Protein AF-A0A0F8ZVG8-F1 (afdb_monomer_lite)

Foldseek 3Di:
DDDDPPDPQLPADPDFPDKDKDKDKDKDDPDPFKIKIKMWMWMWGFHDDPRWGKIKIKIKIKIKIWGDPDPFKIKIKMKIKMKMKMWIWDWDFDPDPDVPDGQDTDTDIKIKIKIKIKIKIKMWGCPDPFKIKIKIKMKMWMWMWIADDGDPPDDCRCVRLVPIWTKIKIKIKMKMWGDPDVQKIKMKMWMKMWMDTPGDPDDTDIDIDIDIDMGGDD

Radius of gyration: 25.33 Å; chains: 1; bounding box: 45×43×74 Å

Sequence (218 aa):
DLQMPTDITALNTNQPRHEDVIQLGGTWTPSDNFLISAWVGIESASHSSSAADFDEEDYPIVFTVWYAPTRRWSLSGGLAFYSNWIDQDITFGNLHTSSRGDEPQDTQPVNYTGRAYVVNLGAAYACTDRLNLTGGFEFVRGENAWSTSSPEGADWSTLGSFSDVRTETTRFWLGTNYELREGISCYLYYNYYDWNDDAGNGESGTANMFLGGLAAVY

Secondary structure (DSSP, 8-state):
--PPP-----------SEEEEEEEEEEEEEETTEEEEEEEEEEEEEEESSS-EEEEEE--EEEEEEEEEETTEEEEEEEEEEEEEEEEEEEES-SS--SS--PPPEEEEEEEEEEEEEEEEEEEEEEETTEEEEEEEEEEEEEEEE-----TT---TTHHHHH-EEEEEEEEEEEEEEEEETTEEEEEEEEEEEEEE-STTPPPEEEEEEEEEEEE--

pLDDT: mean 87.22, std 15.59, range [29.97, 98.69]

Structure (mmCIF, N/CA/C/O backbone):
data_AF-A0A0F8ZVG8-F1
#
_entry.id   AF-A0A0F8ZVG8-F1
#
loop_
_atom_site.group_PDB
_atom_site.id
_atom_site.type_symbol
_atom_site.label_atom_id
_atom_site.label_alt_id
_atom_site.label_comp_id
_atom_site.label_asym_id
_atom_site.label_entity_id
_atom_site.label_seq_id
_atom_site.pdbx_PDB_ins_code
_atom_site.Cartn_x
_atom_site.Cartn_y
_atom_site.Cartn_z
_atom_site.occupancy
_atom_site.B_iso_or_equiv
_atom_site.auth_seq_id
_atom_site.auth_comp_id
_atom_site.auth_asym_id
_atom_site.auth_atom_id
_atom_site.pdbx_PDB_model_num
ATOM 1 N N . ASP A 1 1 ? 7.637 -33.735 -47.015 1.00 37.50 1 ASP A N 1
ATOM 2 C CA . ASP A 1 1 ? 8.588 -32.935 -46.226 1.00 37.50 1 ASP A CA 1
ATOM 3 C C . ASP A 1 1 ? 8.300 -31.456 -46.377 1.00 37.50 1 ASP A C 1
ATOM 5 O O . ASP A 1 1 ? 8.831 -30.795 -47.256 1.00 37.50 1 ASP A O 1
ATOM 9 N N . LEU A 1 2 ? 7.376 -30.965 -45.553 1.00 32.00 2 LEU A N 1
ATOM 10 C CA . LEU A 1 2 ? 7.142 -29.541 -45.334 1.00 32.00 2 LEU A CA 1
ATOM 11 C C . LEU A 1 2 ? 7.726 -29.255 -43.954 1.00 32.00 2 LEU A C 1
ATOM 13 O O . LEU A 1 2 ? 7.166 -29.685 -42.946 1.00 32.00 2 LEU A O 1
ATOM 17 N N . GLN A 1 3 ? 8.909 -28.642 -43.934 1.00 29.97 3 GLN A N 1
ATOM 18 C CA . GLN A 1 3 ? 9.525 -28.138 -42.713 1.00 29.97 3 GLN A CA 1
ATOM 19 C C . GLN A 1 3 ? 8.558 -27.145 -42.067 1.00 29.97 3 GLN A C 1
ATOM 21 O O . GLN A 1 3 ? 8.171 -26.156 -42.689 1.00 29.97 3 GLN A O 1
ATOM 26 N N . MET A 1 4 ? 8.151 -27.433 -40.831 1.00 31.61 4 MET A N 1
ATOM 27 C CA . MET A 1 4 ? 7.530 -26.423 -39.985 1.00 31.61 4 MET A CA 1
ATOM 28 C C . MET A 1 4 ? 8.591 -25.363 -39.650 1.00 31.61 4 MET A C 1
ATOM 30 O O . MET A 1 4 ? 9.726 -25.749 -39.359 1.00 31.61 4 MET A O 1
ATOM 34 N N . PRO A 1 5 ? 8.262 -24.060 -39.687 1.00 37.34 5 PRO A N 1
ATOM 35 C CA . PRO A 1 5 ? 9.153 -23.028 -39.175 1.00 37.34 5 PRO A CA 1
ATOM 36 C C . PRO A 1 5 ? 9.401 -23.302 -37.689 1.00 37.34 5 PRO A C 1
ATOM 38 O O . PRO A 1 5 ? 8.453 -23.412 -36.913 1.00 37.34 5 PRO A O 1
ATOM 41 N N . THR A 1 6 ? 10.663 -23.470 -37.307 1.00 40.94 6 THR A N 1
ATOM 42 C CA . THR A 1 6 ? 11.087 -23.778 -35.933 1.00 40.94 6 THR A CA 1
ATOM 43 C C . THR A 1 6 ? 11.264 -22.554 -35.043 1.00 40.94 6 THR A C 1
ATOM 45 O O . THR A 1 6 ? 11.680 -22.720 -33.906 1.00 40.94 6 THR A O 1
ATOM 48 N N . ASP A 1 7 ? 10.908 -21.354 -35.494 1.00 42.44 7 ASP A N 1
ATOM 49 C CA . ASP A 1 7 ? 11.082 -20.139 -34.696 1.00 42.44 7 ASP A CA 1
ATOM 50 C C . ASP A 1 7 ? 9.734 -19.600 -34.217 1.00 42.44 7 ASP A C 1
ATOM 52 O O . ASP A 1 7 ? 9.209 -18.605 -34.709 1.00 42.44 7 ASP A O 1
ATOM 56 N N . ILE A 1 8 ? 9.168 -20.281 -33.220 1.00 46.38 8 ILE A N 1
ATOM 57 C CA . ILE A 1 8 ? 8.278 -19.634 -32.254 1.00 46.38 8 ILE A CA 1
ATOM 58 C C . ILE A 1 8 ? 9.096 -19.470 -30.978 1.00 46.38 8 ILE A C 1
ATOM 60 O O . ILE A 1 8 ? 9.045 -20.309 -30.082 1.00 46.38 8 ILE A O 1
ATOM 64 N N . THR A 1 9 ? 9.855 -18.382 -30.900 1.00 43.72 9 THR A N 1
ATOM 65 C CA . THR A 1 9 ? 10.474 -17.956 -29.639 1.00 43.72 9 THR A CA 1
ATOM 66 C C . THR A 1 9 ? 10.269 -16.461 -29.433 1.00 43.72 9 THR A C 1
ATOM 68 O O . THR A 1 9 ? 11.204 -15.712 -29.215 1.00 43.72 9 THR A O 1
ATOM 71 N N . ALA A 1 10 ? 9.011 -16.022 -29.487 1.00 44.56 10 ALA A N 1
ATOM 72 C CA . ALA A 1 10 ? 8.579 -14.808 -28.797 1.00 44.56 10 ALA A CA 1
ATOM 73 C C . ALA A 1 10 ? 7.948 -15.225 -27.459 1.00 44.56 10 ALA A C 1
ATOM 75 O O . ALA A 1 10 ? 6.759 -15.035 -27.218 1.00 44.56 10 ALA A O 1
ATOM 76 N N . LEU A 1 11 ? 8.726 -15.910 -26.621 1.00 47.06 11 LEU A N 1
ATOM 77 C CA . LEU A 1 11 ? 8.382 -16.088 -25.216 1.00 47.06 11 LEU A CA 1
ATOM 78 C C . LEU A 1 11 ? 9.274 -15.124 -24.452 1.00 47.06 11 LEU A C 1
ATOM 80 O O . LEU A 1 11 ? 10.394 -15.473 -24.091 1.00 47.06 11 LEU A O 1
ATOM 84 N N . ASN A 1 12 ? 8.782 -13.901 -24.266 1.00 53.19 12 ASN A N 1
ATOM 85 C CA . ASN A 1 12 ? 9.414 -12.976 -23.343 1.00 53.19 12 ASN A CA 1
ATOM 86 C C . ASN A 1 12 ? 9.277 -13.596 -21.941 1.00 53.19 12 ASN A C 1
ATOM 88 O O . ASN A 1 12 ? 8.166 -13.933 -21.519 1.00 53.19 12 ASN A O 1
ATOM 92 N N . THR A 1 13 ? 10.396 -13.864 -21.271 1.00 60.41 13 THR A N 1
ATOM 93 C CA . THR A 1 13 ? 10.395 -14.394 -19.903 1.00 60.41 13 THR A CA 1
ATOM 94 C C . THR A 1 13 ? 10.601 -13.239 -18.945 1.00 60.41 13 THR A C 1
ATOM 96 O O . THR A 1 13 ? 11.560 -12.493 -19.079 1.00 60.41 13 THR A O 1
ATOM 99 N N . ASN A 1 14 ? 9.730 -13.121 -17.947 1.00 64.06 14 ASN A N 1
ATOM 100 C CA . ASN A 1 14 ? 9.899 -12.172 -16.847 1.00 64.06 14 ASN A CA 1
ATOM 101 C C . ASN A 1 14 ? 10.719 -12.758 -15.685 1.00 64.06 14 ASN A C 1
ATOM 103 O O . ASN A 1 14 ? 10.898 -12.103 -14.667 1.00 64.06 14 ASN A O 1
ATOM 107 N N . GLN A 1 15 ? 11.166 -14.014 -15.790 1.00 79.06 15 GLN A N 1
ATOM 108 C CA . GLN A 1 15 ? 11.939 -14.647 -14.731 1.00 79.06 15 GLN A CA 1
ATOM 109 C C . GLN A 1 15 ? 13.423 -14.258 -14.843 1.00 79.06 15 GLN A C 1
ATOM 111 O O . GLN A 1 15 ? 14.040 -14.578 -15.869 1.00 79.06 15 GLN A O 1
ATOM 116 N N . PRO A 1 16 ? 14.026 -13.643 -13.811 1.00 83.25 16 PRO A N 1
ATOM 117 C CA . PRO A 1 16 ? 15.446 -13.310 -13.820 1.00 83.25 16 PRO A CA 1
ATOM 118 C C . PRO A 1 16 ? 16.328 -14.563 -13.754 1.00 83.25 16 PRO A C 1
ATOM 120 O O . PRO A 1 16 ? 15.939 -15.607 -13.222 1.00 83.25 16 PRO A O 1
ATOM 123 N N . ARG A 1 17 ? 17.542 -14.469 -14.309 1.00 87.19 17 ARG A N 1
ATOM 124 C CA . ARG A 1 17 ? 18.602 -15.481 -14.124 1.00 87.19 17 ARG A CA 1
ATOM 125 C C . ARG A 1 17 ? 19.395 -15.242 -12.849 1.00 87.19 17 ARG A C 1
ATOM 127 O O . ARG A 1 17 ? 19.913 -16.199 -12.275 1.00 87.19 17 ARG A O 1
ATOM 134 N N . HIS A 1 18 ? 19.517 -13.984 -12.449 1.00 90.19 18 HIS A N 1
ATOM 135 C CA . HIS A 1 18 ? 20.206 -13.567 -11.245 1.00 90.19 18 HIS A CA 1
ATOM 136 C C . HIS A 1 18 ? 19.384 -12.501 -10.531 1.00 90.19 18 HIS A C 1
ATOM 138 O O . HIS A 1 18 ? 18.780 -11.655 -11.184 1.00 90.19 18 HIS A O 1
ATOM 144 N N . GLU A 1 19 ? 19.355 -12.578 -9.207 1.00 93.00 19 GLU A N 1
ATOM 145 C CA . GLU A 1 19 ? 18.611 -11.677 -8.339 1.00 93.00 19 GLU A CA 1
ATOM 146 C C . GLU A 1 19 ? 19.435 -11.474 -7.066 1.00 93.00 19 GLU A C 1
ATOM 148 O O . GLU A 1 19 ? 19.807 -12.450 -6.404 1.00 93.00 19 GLU A O 1
ATOM 153 N N . ASP A 1 20 ? 19.726 -10.218 -6.748 1.00 94.31 20 ASP A N 1
ATOM 154 C CA . ASP A 1 20 ? 20.410 -9.793 -5.534 1.00 94.31 20 ASP A CA 1
ATOM 155 C C . ASP A 1 20 ? 19.504 -8.837 -4.758 1.00 94.31 20 ASP A C 1
ATOM 157 O O . ASP A 1 20 ? 19.030 -7.836 -5.290 1.00 94.31 20 ASP A O 1
ATOM 161 N N . VAL A 1 21 ? 19.298 -9.119 -3.470 1.00 93.62 21 VAL A N 1
ATOM 162 C CA . VAL A 1 21 ? 18.438 -8.315 -2.593 1.00 93.62 21 VAL A CA 1
ATOM 163 C C . VAL A 1 21 ? 19.218 -7.889 -1.357 1.00 93.62 21 VAL A C 1
ATOM 165 O O . VAL A 1 21 ? 19.720 -8.718 -0.592 1.00 93.62 21 VAL A O 1
ATOM 168 N N . ILE A 1 22 ? 19.282 -6.581 -1.123 1.00 94.69 22 ILE A N 1
ATOM 169 C CA . ILE A 1 22 ? 19.816 -5.985 0.100 1.00 94.69 22 ILE A CA 1
ATOM 170 C C . ILE A 1 22 ? 18.682 -5.238 0.785 1.00 94.69 22 ILE A C 1
ATOM 172 O O . ILE A 1 22 ? 18.162 -4.267 0.250 1.00 94.69 22 ILE A O 1
ATOM 176 N N . GLN A 1 23 ? 18.344 -5.640 2.008 1.00 95.12 23 GLN A N 1
ATOM 177 C CA . GLN A 1 23 ? 17.342 -4.959 2.824 1.00 95.12 23 GLN A CA 1
ATOM 178 C C . GLN A 1 23 ? 17.946 -4.545 4.164 1.00 95.12 23 GLN A C 1
ATOM 180 O O . GLN A 1 23 ? 18.569 -5.342 4.869 1.00 95.12 23 GLN A O 1
ATOM 185 N N . LEU A 1 24 ? 17.753 -3.279 4.523 1.00 96.25 24 LEU A N 1
ATOM 186 C CA . LEU A 1 24 ? 18.188 -2.701 5.787 1.00 96.25 24 LEU A CA 1
ATOM 187 C C . LEU A 1 24 ? 16.977 -2.132 6.507 1.00 96.25 24 LEU A C 1
ATOM 189 O O . LEU A 1 24 ? 16.277 -1.270 5.985 1.00 96.25 24 LEU A O 1
ATOM 193 N N . GLY A 1 25 ? 16.745 -2.579 7.734 1.00 96.88 25 GLY A N 1
ATOM 194 C CA . GLY A 1 25 ? 15.603 -2.118 8.501 1.00 96.88 25 GLY A CA 1
ATOM 195 C C . GLY A 1 25 ? 15.723 -2.405 9.981 1.00 96.88 25 GLY A C 1
ATOM 196 O O . GLY A 1 25 ? 16.618 -3.113 10.445 1.00 96.88 25 GLY A O 1
ATOM 197 N N . GLY A 1 26 ? 14.799 -1.826 10.733 1.00 97.62 26 GLY A N 1
ATOM 198 C CA . GLY A 1 26 ? 14.756 -1.966 12.174 1.00 97.62 26 GLY A CA 1
ATOM 199 C C . GLY A 1 26 ? 13.394 -1.616 12.740 1.00 97.62 26 GLY A C 1
ATOM 200 O O . GLY A 1 26 ? 12.579 -0.939 12.115 1.00 97.62 26 GLY A O 1
ATOM 201 N N . THR A 1 27 ? 13.166 -2.092 13.958 1.00 98.19 27 THR A N 1
ATOM 202 C CA . THR A 1 27 ? 12.006 -1.734 14.771 1.00 98.19 27 THR A CA 1
ATOM 203 C C . THR A 1 27 ? 12.496 -1.107 16.065 1.00 98.19 27 THR A C 1
ATOM 205 O O . THR A 1 27 ? 13.429 -1.609 16.692 1.00 98.19 27 THR A O 1
ATOM 208 N N . TRP A 1 28 ? 11.867 -0.007 16.459 1.00 98.06 28 TRP A N 1
ATOM 209 C CA . TRP A 1 28 ? 12.138 0.698 17.698 1.00 98.06 28 TRP A CA 1
ATOM 210 C C . TRP A 1 28 ? 10.866 0.792 18.535 1.00 98.06 28 TRP A C 1
ATOM 212 O O . TRP A 1 28 ? 9.856 1.353 18.109 1.00 98.06 28 TRP A O 1
ATOM 222 N N . THR A 1 29 ? 10.952 0.261 19.752 1.00 98.12 29 THR A N 1
ATOM 223 C CA . THR A 1 29 ? 9.853 0.204 20.718 1.00 98.12 29 THR A CA 1
ATOM 224 C C . THR A 1 29 ? 10.331 0.839 22.026 1.00 98.12 29 THR A C 1
ATOM 226 O O . THR A 1 29 ? 10.817 0.136 22.912 1.00 98.12 29 THR A O 1
ATOM 229 N N . PRO A 1 30 ? 10.299 2.176 22.149 1.00 96.69 30 PRO A N 1
ATOM 230 C CA . PRO A 1 30 ? 10.762 2.869 23.352 1.00 96.69 30 PRO A CA 1
ATOM 231 C C . PRO A 1 30 ? 9.815 2.710 24.549 1.00 96.69 30 PRO A C 1
ATOM 233 O O . PRO A 1 30 ? 10.223 2.978 25.678 1.00 96.69 30 PRO A O 1
ATOM 236 N N . SER A 1 31 ? 8.563 2.307 24.317 1.00 97.25 31 SER A N 1
ATOM 237 C CA . SER A 1 31 ? 7.563 2.057 25.355 1.00 97.25 31 SER A CA 1
ATOM 238 C C . SER A 1 31 ? 6.567 0.985 24.918 1.00 97.25 31 SER A C 1
ATOM 240 O O . SER A 1 31 ? 6.413 0.703 23.732 1.00 97.25 31 SER A O 1
ATOM 242 N N . ASP A 1 32 ? 5.820 0.440 25.877 1.00 97.38 32 ASP A N 1
ATOM 243 C CA . ASP A 1 32 ? 4.827 -0.619 25.639 1.00 97.38 32 ASP A CA 1
ATOM 244 C C . ASP A 1 32 ? 3.646 -0.181 24.753 1.00 97.38 32 ASP A C 1
ATOM 246 O O . ASP A 1 32 ? 2.840 -1.003 24.321 1.00 97.38 32 ASP A O 1
ATOM 250 N N . ASN A 1 33 ? 3.506 1.123 24.506 1.00 97.88 33 ASN A N 1
ATOM 251 C CA . ASN A 1 33 ? 2.397 1.710 23.766 1.00 97.88 33 ASN A CA 1
ATOM 252 C C . ASN A 1 33 ? 2.826 2.460 22.499 1.00 97.88 33 ASN A C 1
ATOM 254 O O . ASN A 1 33 ? 2.015 3.203 21.947 1.00 97.88 33 ASN A O 1
ATOM 258 N N . PHE A 1 34 ? 4.075 2.299 22.057 1.00 98.44 34 PHE A N 1
ATOM 259 C CA . PHE A 1 34 ? 4.597 2.953 20.863 1.00 98.44 34 PHE A CA 1
ATOM 260 C C . PHE A 1 34 ? 5.595 2.064 20.125 1.00 98.44 34 PHE A C 1
ATOM 262 O O . PHE A 1 34 ? 6.538 1.549 20.722 1.00 98.44 34 PHE A O 1
ATOM 269 N N . LEU A 1 35 ? 5.408 1.930 18.814 1.00 98.44 35 LEU A N 1
ATOM 270 C CA . LEU A 1 35 ? 6.270 1.148 17.936 1.00 98.44 35 LEU A CA 1
ATOM 271 C C . LEU A 1 35 ? 6.481 1.905 16.627 1.00 98.44 35 LEU A C 1
ATOM 273 O O . LEU A 1 35 ? 5.527 2.401 16.032 1.00 98.44 35 LEU A O 1
ATOM 277 N N . ILE A 1 36 ? 7.725 1.965 16.163 1.00 98.31 36 ILE A N 1
ATOM 278 C CA . ILE A 1 36 ? 8.072 2.406 14.810 1.00 98.31 36 ILE A CA 1
ATOM 279 C C . ILE A 1 36 ? 8.872 1.298 14.139 1.00 98.31 36 ILE A C 1
ATOM 281 O O . ILE A 1 36 ? 9.776 0.738 14.756 1.00 98.31 36 ILE A O 1
ATOM 285 N N . SER A 1 37 ? 8.606 1.049 12.863 1.00 98.31 37 SER A N 1
ATOM 286 C CA . SER A 1 37 ? 9.449 0.217 12.007 1.00 98.31 37 SER A CA 1
ATOM 287 C C . SER A 1 37 ? 9.760 0.954 10.714 1.00 98.31 37 SER A C 1
ATOM 289 O O . SER A 1 37 ? 8.916 1.675 10.185 1.00 98.31 37 SER A O 1
ATOM 291 N N . ALA A 1 38 ? 10.973 0.780 10.209 1.00 97.81 38 ALA A N 1
ATOM 292 C CA . ALA A 1 38 ? 11.376 1.308 8.916 1.00 97.81 38 ALA A CA 1
ATOM 293 C C . ALA A 1 38 ? 12.304 0.318 8.223 1.00 97.81 38 ALA A C 1
ATOM 295 O O . ALA A 1 38 ? 13.121 -0.327 8.887 1.00 97.81 38 ALA A O 1
ATOM 296 N N . TRP A 1 39 ? 12.194 0.218 6.906 1.00 96.50 39 TRP A N 1
ATOM 297 C CA . TRP A 1 39 ? 13.131 -0.531 6.087 1.00 96.50 39 TRP A CA 1
ATOM 298 C C . TRP A 1 39 ? 13.300 0.111 4.713 1.00 96.50 39 TRP A C 1
ATOM 300 O O . TRP A 1 39 ? 12.414 0.804 4.215 1.00 96.50 39 TRP A O 1
ATOM 310 N N . VAL A 1 40 ? 14.474 -0.104 4.138 1.00 96.69 40 VAL A N 1
ATOM 311 C CA . VAL A 1 40 ? 14.846 0.285 2.781 1.00 96.69 40 VAL A CA 1
ATOM 312 C C . VAL A 1 40 ? 15.452 -0.930 2.093 1.00 96.69 40 VAL A C 1
ATOM 314 O O . VAL A 1 40 ? 16.146 -1.718 2.743 1.00 96.69 40 VAL A O 1
ATOM 317 N N . GLY A 1 41 ? 15.177 -1.091 0.808 1.00 94.81 41 GLY A N 1
ATOM 318 C CA . GLY A 1 41 ? 15.710 -2.166 -0.012 1.00 94.81 41 GLY A CA 1
ATOM 319 C C . GLY A 1 41 ? 16.397 -1.639 -1.262 1.00 94.81 41 GLY A C 1
ATOM 320 O O . GLY A 1 41 ? 16.115 -0.532 -1.721 1.00 94.81 41 GLY A O 1
ATOM 321 N N . ILE A 1 42 ? 17.315 -2.449 -1.769 1.00 94.88 42 ILE A N 1
ATOM 322 C CA . ILE A 1 42 ? 17.836 -2.387 -3.128 1.00 94.88 42 ILE A CA 1
ATOM 323 C C . ILE A 1 42 ? 17.712 -3.809 -3.658 1.00 94.88 42 ILE A C 1
ATOM 325 O O . ILE A 1 42 ? 18.267 -4.731 -3.051 1.00 94.88 42 ILE A O 1
ATOM 329 N N . GLU A 1 43 ? 16.974 -3.981 -4.741 1.00 93.44 43 GLU A N 1
ATOM 330 C CA . GLU A 1 43 ? 16.814 -5.267 -5.415 1.00 93.44 43 GLU A CA 1
ATOM 331 C C . GLU A 1 43 ? 17.316 -5.087 -6.844 1.00 93.44 43 GLU A C 1
ATOM 333 O O . GLU A 1 43 ? 17.041 -4.072 -7.477 1.00 93.44 43 GLU A O 1
ATOM 338 N N . SER A 1 44 ? 18.145 -6.012 -7.313 1.00 93.44 44 SER A N 1
ATOM 339 C CA . SER A 1 44 ? 18.654 -6.010 -8.678 1.00 93.44 44 SER A CA 1
ATOM 340 C C . SER A 1 44 ? 18.385 -7.368 -9.289 1.00 93.44 44 SER A C 1
ATOM 342 O O . SER A 1 44 ? 18.763 -8.395 -8.722 1.00 93.44 44 SER A O 1
ATOM 344 N N . ALA A 1 45 ? 17.727 -7.372 -10.438 1.00 92.06 45 ALA A N 1
ATOM 345 C CA . ALA A 1 45 ? 17.376 -8.572 -11.168 1.00 92.06 45 ALA A CA 1
ATOM 346 C C . ALA A 1 45 ? 17.877 -8.446 -12.606 1.00 92.06 45 ALA A C 1
ATOM 348 O O . ALA A 1 45 ? 17.746 -7.401 -13.227 1.00 92.06 45 ALA A O 1
ATOM 349 N N . SER A 1 46 ? 18.465 -9.510 -13.147 1.00 91.94 46 SER A N 1
ATOM 350 C CA . SER A 1 46 ? 18.959 -9.505 -14.526 1.00 91.94 46 SER A CA 1
ATOM 351 C C . SER A 1 46 ? 18.700 -10.824 -15.231 1.00 91.94 46 SER A C 1
ATOM 353 O O . SER A 1 46 ? 18.696 -11.917 -14.642 1.00 91.94 46 SER A O 1
ATOM 355 N N . HIS A 1 47 ? 18.506 -10.737 -16.538 1.00 89.56 47 HIS A N 1
ATOM 356 C CA . HIS A 1 47 ? 18.434 -11.873 -17.433 1.00 89.56 47 HIS A CA 1
ATOM 357 C C . HIS A 1 47 ? 19.184 -11.534 -18.707 1.00 89.56 47 HIS A C 1
ATOM 359 O O . HIS A 1 47 ? 18.881 -10.538 -19.335 1.00 89.56 47 HIS A O 1
ATOM 365 N N . SER A 1 48 ? 20.077 -12.421 -19.145 1.00 87.88 48 SER A N 1
ATOM 366 C CA . SER A 1 48 ? 20.669 -12.317 -20.478 1.00 87.88 48 SER A CA 1
ATOM 367 C C . SER A 1 48 ? 20.569 -13.637 -21.231 1.00 87.88 48 SER A C 1
ATOM 369 O O . SER A 1 48 ? 21.079 -14.676 -20.785 1.00 87.88 48 SER A O 1
ATOM 371 N N . SER A 1 49 ? 19.840 -13.632 -22.347 1.00 82.25 49 SER A N 1
ATOM 372 C CA . SER A 1 49 ? 19.618 -14.780 -23.226 1.00 82.25 49 SER A CA 1
ATOM 373 C C . SER A 1 49 ? 19.209 -14.345 -24.634 1.00 82.25 49 SER A C 1
ATOM 375 O O . SER A 1 49 ? 18.868 -13.198 -24.871 1.00 82.25 49 SER A O 1
ATOM 377 N N . SER A 1 50 ? 19.152 -15.292 -25.574 1.00 76.31 50 SER A N 1
ATOM 378 C CA . SER A 1 50 ? 18.635 -15.029 -26.923 1.00 76.31 50 SER A CA 1
ATOM 379 C C . SER A 1 50 ? 17.124 -14.766 -26.987 1.00 76.31 50 SER A C 1
ATOM 381 O O . SER A 1 50 ? 16.626 -14.474 -28.067 1.00 76.31 50 SER A O 1
ATOM 383 N N . ALA A 1 51 ? 16.386 -14.964 -25.889 1.00 71.75 51 ALA A N 1
ATOM 384 C CA . ALA A 1 51 ? 14.928 -14.813 -25.834 1.00 71.75 51 ALA A CA 1
ATOM 385 C C . ALA A 1 51 ? 14.469 -13.609 -24.991 1.00 71.75 51 ALA A C 1
ATOM 387 O O . ALA A 1 51 ? 13.341 -13.160 -25.157 1.00 71.75 51 ALA A O 1
ATOM 388 N N . ALA A 1 52 ? 15.321 -13.126 -24.085 1.00 76.62 52 ALA A N 1
ATOM 389 C CA . ALA A 1 52 ? 15.087 -11.973 -23.222 1.00 76.62 52 ALA A CA 1
ATOM 390 C C . ALA A 1 52 ? 16.437 -11.444 -22.723 1.00 76.62 52 ALA A C 1
ATOM 392 O O . ALA A 1 52 ? 17.282 -12.249 -22.304 1.00 76.62 52 ALA A O 1
ATOM 393 N N . ASP A 1 53 ? 16.599 -10.125 -22.758 1.00 85.00 53 ASP A N 1
ATOM 394 C CA . ASP A 1 53 ? 17.734 -9.393 -22.200 1.00 85.00 53 ASP A CA 1
ATOM 395 C C . ASP A 1 53 ? 17.168 -8.206 -21.415 1.00 85.00 53 ASP A C 1
ATOM 397 O O . ASP A 1 53 ? 16.497 -7.349 -22.000 1.00 85.00 53 ASP A O 1
ATOM 401 N N . PHE A 1 54 ? 17.332 -8.226 -20.092 1.00 88.50 54 PHE A N 1
ATOM 402 C CA . PHE A 1 54 ? 16.867 -7.156 -19.217 1.00 88.50 54 PHE A CA 1
ATOM 403 C C . PHE A 1 54 ? 17.706 -7.027 -17.948 1.00 88.50 54 PHE A C 1
ATOM 405 O O . PHE A 1 54 ? 18.188 -8.027 -17.409 1.00 88.50 54 PHE A O 1
ATOM 412 N N . ASP A 1 55 ? 17.757 -5.801 -17.441 1.00 91.50 55 ASP A N 1
ATOM 413 C CA . ASP A 1 55 ? 18.246 -5.437 -16.118 1.00 91.50 55 ASP A CA 1
ATOM 414 C C . ASP A 1 55 ? 17.166 -4.607 -15.404 1.00 91.50 55 ASP A C 1
ATOM 416 O O . ASP A 1 55 ? 16.594 -3.685 -15.985 1.00 91.50 55 ASP A O 1
ATOM 420 N N . GLU A 1 56 ? 16.866 -4.942 -14.151 1.00 91.25 56 GLU A N 1
ATOM 421 C CA . GLU A 1 56 ? 15.890 -4.265 -13.296 1.00 91.25 56 GLU A CA 1
ATOM 422 C C . GLU A 1 56 ? 16.530 -3.881 -11.958 1.00 91.25 56 GLU A C 1
ATOM 424 O O . GLU A 1 56 ? 17.248 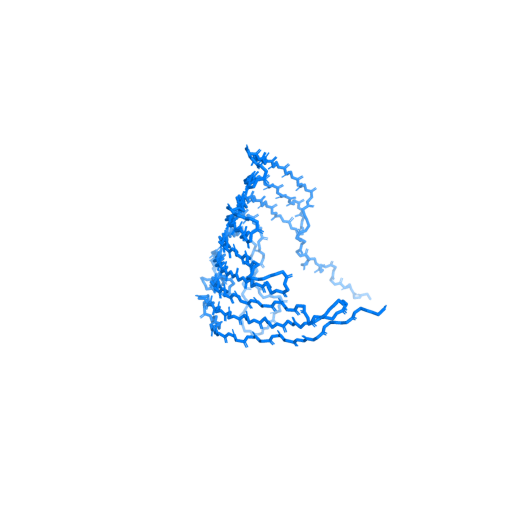-4.674 -11.343 1.00 91.25 56 GLU A O 1
ATOM 429 N N . GLU A 1 57 ? 16.261 -2.658 -11.508 1.00 93.06 57 GLU A N 1
ATOM 430 C CA . GLU A 1 57 ? 16.649 -2.152 -10.193 1.00 93.06 57 GLU A CA 1
ATOM 431 C C . GLU A 1 57 ? 15.433 -1.599 -9.445 1.00 93.06 57 GLU A C 1
ATOM 433 O O . GLU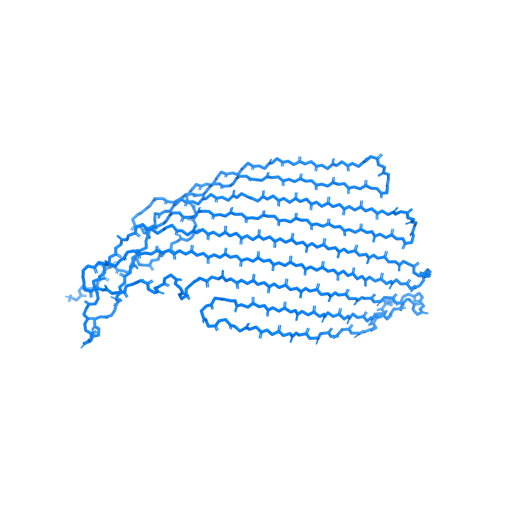 A 1 57 ? 14.775 -0.674 -9.926 1.00 93.06 57 GLU A O 1
ATOM 438 N N . ASP A 1 58 ? 15.190 -2.101 -8.234 1.00 93.12 58 ASP A N 1
ATOM 439 C CA . ASP A 1 58 ? 14.094 -1.707 -7.353 1.00 93.12 58 ASP A CA 1
ATOM 440 C C . ASP A 1 58 ? 14.593 -1.044 -6.067 1.00 93.12 58 ASP A C 1
ATOM 442 O O . ASP A 1 58 ? 15.526 -1.509 -5.407 1.00 93.12 58 ASP A O 1
ATOM 446 N N . TYR A 1 59 ? 13.896 0.013 -5.646 1.00 95.25 59 TYR A N 1
ATOM 447 C CA . TYR A 1 59 ? 14.242 0.814 -4.469 1.00 95.25 59 TYR A CA 1
ATOM 448 C C . TYR A 1 59 ? 13.045 1.004 -3.519 1.00 95.25 59 TYR A C 1
ATOM 450 O O . TYR A 1 59 ? 12.504 2.114 -3.405 1.00 95.25 59 TYR A O 1
ATOM 458 N N . PRO A 1 60 ? 12.583 -0.054 -2.829 1.00 95.12 60 PRO A N 1
ATOM 459 C CA . PRO A 1 60 ? 11.494 0.053 -1.867 1.00 95.12 60 PRO A CA 1
ATOM 460 C C . PRO A 1 60 ? 11.927 0.745 -0.564 1.00 95.12 60 PRO A C 1
ATOM 462 O O . PRO A 1 60 ? 12.978 0.466 0.012 1.00 95.12 60 PRO A O 1
ATOM 465 N N . ILE A 1 61 ? 11.074 1.622 -0.046 1.00 96.44 61 ILE A N 1
ATOM 466 C CA . ILE A 1 61 ? 11.202 2.266 1.264 1.00 96.44 61 ILE A CA 1
ATOM 467 C C . ILE A 1 61 ? 9.862 2.144 1.970 1.00 96.44 61 ILE A C 1
ATOM 469 O O . ILE A 1 61 ? 8.841 2.559 1.430 1.00 96.44 61 ILE A O 1
ATOM 473 N N . VAL A 1 62 ? 9.852 1.645 3.202 1.00 97.38 62 VAL A N 1
ATOM 474 C CA . VAL A 1 62 ? 8.631 1.546 4.004 1.00 97.38 62 VAL A CA 1
ATOM 475 C C . VAL A 1 62 ? 8.882 2.036 5.417 1.00 97.38 62 VAL A C 1
ATOM 477 O O . VAL A 1 62 ? 9.882 1.715 6.055 1.00 97.38 62 VAL A O 1
ATOM 480 N N . PHE A 1 63 ? 7.925 2.796 5.925 1.00 98.31 63 PHE A N 1
ATOM 481 C CA . PHE A 1 63 ? 7.882 3.308 7.280 1.00 98.31 63 PHE A CA 1
ATOM 482 C C . PHE A 1 63 ? 6.507 3.024 7.871 1.00 98.31 63 PHE A C 1
ATOM 484 O O . PHE A 1 63 ? 5.491 3.322 7.252 1.00 98.31 63 PHE A O 1
ATOM 491 N N . THR A 1 64 ? 6.458 2.493 9.086 1.00 98.44 64 THR A N 1
ATOM 492 C CA . THR A 1 64 ? 5.212 2.258 9.819 1.00 98.44 64 THR A CA 1
ATOM 493 C C . THR A 1 64 ? 5.338 2.730 11.255 1.00 98.44 64 THR A C 1
ATOM 495 O O . THR A 1 64 ? 6.379 2.555 11.887 1.00 98.44 64 THR A O 1
ATOM 498 N N . VAL A 1 65 ? 4.255 3.270 11.799 1.00 98.56 65 VAL A N 1
ATOM 499 C CA . VAL A 1 65 ? 4.147 3.695 13.192 1.00 98.56 65 VAL A CA 1
ATOM 500 C C . VAL A 1 65 ? 2.859 3.159 13.800 1.00 98.56 65 VAL A C 1
ATOM 502 O O . VAL A 1 65 ? 1.808 3.146 13.160 1.00 98.56 65 VAL A O 1
ATOM 505 N N . TRP A 1 66 ? 2.934 2.749 15.058 1.00 98.62 66 TRP A N 1
ATOM 506 C CA . TRP A 1 66 ? 1.797 2.402 15.893 1.00 98.62 66 TRP A CA 1
ATOM 507 C C . TRP A 1 66 ? 1.893 3.128 17.233 1.00 98.62 66 TRP A C 1
ATOM 509 O O . TRP A 1 66 ? 2.967 3.232 17.830 1.00 98.62 66 TRP A O 1
ATOM 519 N N . TYR A 1 67 ? 0.758 3.628 17.715 1.00 98.50 67 TYR A N 1
ATOM 520 C CA . TYR A 1 67 ? 0.676 4.338 18.983 1.00 98.50 67 TYR A CA 1
ATOM 521 C C . TYR A 1 67 ? -0.667 4.106 19.675 1.00 98.50 67 TYR A C 1
ATOM 523 O O . TYR A 1 67 ? -1.728 4.355 19.102 1.00 98.50 67 TYR A O 1
ATOM 531 N N . ALA A 1 68 ? -0.628 3.699 20.941 1.00 98.50 68 ALA A N 1
ATOM 532 C CA . ALA A 1 68 ? -1.800 3.559 21.796 1.00 98.50 68 ALA A CA 1
ATOM 533 C C . ALA A 1 68 ? -1.743 4.564 22.964 1.00 98.50 68 ALA A C 1
ATOM 535 O O . ALA A 1 68 ? -1.245 4.244 24.047 1.00 98.50 68 ALA A O 1
ATOM 536 N N . PRO A 1 69 ? -2.254 5.800 22.799 1.00 97.31 69 PRO A N 1
ATOM 537 C CA . PRO A 1 69 ? -2.175 6.819 23.851 1.00 97.31 69 PRO A CA 1
ATOM 538 C C . PRO A 1 69 ? -2.948 6.432 25.118 1.00 97.31 69 PRO A C 1
ATOM 540 O O . PRO A 1 69 ? -2.619 6.868 26.218 1.00 97.31 69 PRO A O 1
ATOM 543 N N . THR A 1 70 ? -3.997 5.620 24.973 1.00 97.31 70 THR A N 1
ATOM 544 C CA . THR A 1 70 ? -4.793 5.084 26.082 1.00 97.31 70 THR A CA 1
ATOM 545 C C . THR A 1 70 ? -5.186 3.645 25.771 1.00 97.31 70 THR A C 1
ATOM 547 O O . THR A 1 70 ? -5.116 3.221 24.624 1.00 97.31 70 THR A O 1
ATOM 550 N N . ARG A 1 71 ? -5.731 2.919 26.753 1.00 96.50 71 ARG A N 1
ATOM 551 C CA . ARG A 1 71 ? -6.261 1.558 26.536 1.00 96.50 71 ARG A CA 1
ATOM 552 C C . ARG A 1 71 ? -7.422 1.480 25.539 1.00 96.50 71 ARG A C 1
ATOM 554 O O . ARG A 1 71 ? -7.764 0.388 25.107 1.00 96.50 71 ARG A O 1
ATOM 561 N N . ARG A 1 72 ? -8.061 2.611 25.221 1.00 97.81 72 ARG A N 1
ATOM 562 C CA . ARG A 1 72 ? -9.199 2.665 24.296 1.00 97.81 72 ARG A CA 1
ATOM 563 C C . ARG A 1 72 ? -8.809 3.056 22.881 1.00 97.81 72 ARG A C 1
ATOM 565 O O . ARG A 1 72 ? -9.611 2.830 21.991 1.00 97.81 72 ARG A O 1
ATOM 572 N N . TRP A 1 73 ? -7.634 3.646 22.679 1.00 98.19 73 TRP A N 1
ATOM 573 C CA . TRP A 1 73 ? -7.197 4.160 21.384 1.00 98.19 73 TRP A CA 1
ATOM 574 C C . TRP A 1 73 ? -6.024 3.345 20.858 1.00 98.19 73 TRP A C 1
ATOM 576 O O . TRP A 1 73 ? -5.055 3.133 21.579 1.00 98.19 73 TRP A O 1
ATOM 586 N N . SER A 1 74 ? -6.088 2.972 19.586 1.00 98.44 74 SER A N 1
ATOM 587 C CA . SER A 1 74 ? -4.967 2.419 18.830 1.00 98.44 74 SER A CA 1
ATOM 588 C C . SER A 1 74 ? -4.881 3.157 17.505 1.00 98.44 74 SER A C 1
ATOM 590 O O . SER A 1 74 ? -5.852 3.183 16.755 1.00 98.44 74 SER A O 1
ATOM 592 N N . LEU A 1 75 ? -3.739 3.770 17.232 1.00 98.69 75 LEU A N 1
ATOM 593 C CA . LEU A 1 75 ? -3.471 4.542 16.026 1.00 98.69 75 LEU A CA 1
ATOM 594 C C . LEU A 1 75 ? -2.368 3.851 15.235 1.00 98.69 75 LEU A C 1
ATOM 596 O O . LEU A 1 75 ? -1.411 3.344 15.822 1.00 98.69 75 LEU A O 1
ATOM 600 N N . SER A 1 76 ? -2.487 3.856 13.915 1.00 98.50 76 SER A N 1
ATOM 601 C CA . SER A 1 76 ? -1.463 3.351 13.009 1.00 98.50 76 SER A CA 1
ATOM 602 C C . SER A 1 76 ? -1.263 4.305 11.843 1.00 98.50 76 SER A C 1
ATOM 604 O O . SER A 1 76 ? -2.193 4.989 11.416 1.00 98.50 76 SER A O 1
ATOM 606 N N . GLY A 1 77 ? -0.053 4.335 11.311 1.00 98.50 77 GLY A N 1
ATOM 607 C CA . GLY A 1 77 ? 0.261 5.056 10.091 1.00 98.50 77 GLY A CA 1
ATOM 608 C C . GLY A 1 77 ? 1.366 4.355 9.327 1.00 98.50 77 GLY A C 1
ATOM 609 O O . GLY A 1 77 ? 2.195 3.662 9.920 1.00 98.50 77 GLY A O 1
ATOM 610 N N . GLY A 1 78 ? 1.375 4.546 8.020 1.00 98.12 78 GLY A N 1
ATOM 611 C CA . GLY A 1 78 ? 2.306 3.899 7.120 1.00 98.12 78 GLY A CA 1
ATOM 612 C C . GLY A 1 78 ? 2.587 4.768 5.909 1.00 98.12 78 GLY A C 1
ATOM 613 O O . GLY A 1 78 ? 1.703 5.458 5.403 1.00 98.12 78 GLY A O 1
ATOM 614 N N . LEU A 1 79 ? 3.835 4.731 5.468 1.00 97.88 79 LEU A N 1
ATOM 615 C CA . LEU A 1 79 ? 4.314 5.339 4.241 1.00 97.88 79 LEU A CA 1
ATOM 616 C C . LEU A 1 79 ? 5.107 4.277 3.493 1.00 97.88 79 LEU A C 1
ATOM 618 O O . LEU A 1 79 ? 5.973 3.638 4.088 1.00 97.88 79 LEU A O 1
ATOM 622 N N . ALA A 1 80 ? 4.829 4.099 2.210 1.00 97.19 80 ALA A N 1
ATOM 623 C CA . ALA A 1 80 ? 5.664 3.296 1.334 1.00 97.19 80 ALA A CA 1
ATOM 624 C C . ALA A 1 80 ? 5.996 4.093 0.079 1.00 97.19 80 ALA A C 1
ATOM 626 O O . ALA A 1 80 ? 5.150 4.801 -0.463 1.00 97.19 80 ALA A O 1
ATOM 627 N N . PHE A 1 81 ? 7.233 3.979 -0.368 1.00 96.19 81 PHE A N 1
ATOM 628 C CA . PHE A 1 81 ? 7.699 4.480 -1.644 1.00 96.19 81 PHE A CA 1
ATOM 629 C C . PHE A 1 81 ? 8.365 3.326 -2.376 1.00 96.19 81 PHE A C 1
ATOM 631 O O . PHE A 1 81 ? 9.086 2.535 -1.773 1.00 96.19 81 PHE A O 1
ATOM 638 N N . TYR A 1 82 ? 8.113 3.235 -3.665 1.00 93.81 82 TYR A N 1
ATOM 639 C CA . TYR A 1 82 ? 8.722 2.264 -4.548 1.00 93.81 82 TYR A CA 1
ATOM 640 C C . TYR A 1 82 ? 9.122 2.992 -5.822 1.00 93.81 82 TYR A C 1
ATOM 642 O O . TYR A 1 82 ? 8.374 3.833 -6.323 1.00 93.81 82 TYR A O 1
ATOM 650 N N . SER A 1 83 ? 10.309 2.693 -6.326 1.00 94.31 83 SER A N 1
ATOM 651 C CA . SER A 1 83 ? 10.762 3.137 -7.636 1.00 94.31 83 SER A CA 1
ATOM 652 C C . SER A 1 83 ? 11.504 1.987 -8.273 1.00 94.31 83 SER A C 1
ATOM 654 O O . SER A 1 83 ? 12.327 1.376 -7.595 1.00 94.31 83 SER A O 1
ATOM 656 N N . ASN A 1 84 ? 11.253 1.757 -9.554 1.00 92.56 84 ASN A N 1
ATOM 657 C CA . ASN A 1 84 ? 11.982 0.773 -10.327 1.00 92.56 84 ASN A CA 1
ATOM 658 C C . ASN A 1 84 ? 12.371 1.286 -11.704 1.00 92.56 84 ASN A C 1
ATOM 660 O O . ASN A 1 84 ? 11.765 2.222 -12.240 1.00 92.56 84 ASN A O 1
ATOM 664 N N . TRP A 1 85 ? 13.467 0.737 -12.201 1.00 91.56 85 TRP A N 1
ATOM 665 C CA . TRP A 1 85 ? 14.066 1.062 -13.484 1.00 91.56 85 TRP A CA 1
ATOM 666 C C . TRP A 1 85 ? 14.324 -0.270 -14.171 1.00 91.56 85 TRP A C 1
ATOM 668 O O . TRP A 1 85 ? 15.013 -1.110 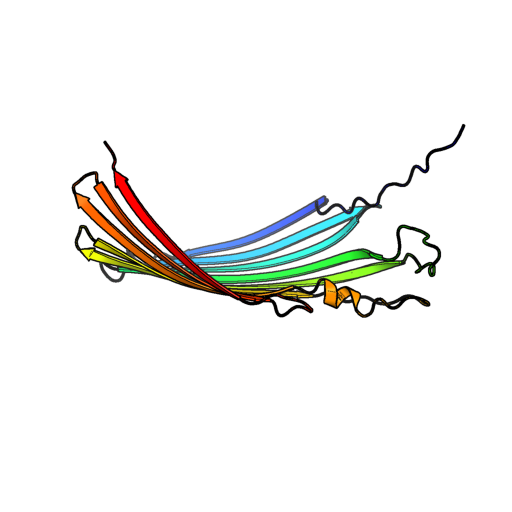-13.606 1.00 91.56 85 TRP A O 1
ATOM 678 N N . ILE A 1 86 ? 13.750 -0.467 -15.353 1.00 89.38 86 ILE A N 1
ATOM 679 C CA . ILE A 1 86 ? 13.927 -1.678 -16.151 1.00 89.38 86 ILE A CA 1
ATOM 680 C C . ILE A 1 86 ? 14.488 -1.254 -17.499 1.00 89.38 86 ILE A C 1
ATOM 682 O O . ILE A 1 86 ? 13.829 -0.522 -18.235 1.00 89.38 86 ILE A O 1
ATOM 686 N N . ASP A 1 87 ? 15.672 -1.736 -17.838 1.00 89.75 87 ASP A N 1
ATOM 687 C CA . ASP A 1 87 ? 16.221 -1.662 -19.185 1.00 89.75 87 ASP A CA 1
ATOM 688 C C . ASP A 1 87 ? 16.014 -3.021 -19.851 1.00 89.75 87 ASP A C 1
ATOM 690 O O . ASP A 1 87 ? 16.512 -4.029 -19.362 1.00 89.75 87 ASP A O 1
ATOM 694 N N . GLN A 1 88 ? 15.248 -3.072 -20.941 1.00 87.19 88 GLN A N 1
ATOM 695 C CA . GLN A 1 88 ? 14.964 -4.317 -21.661 1.00 87.19 88 GLN A CA 1
ATOM 696 C C . GLN A 1 88 ? 14.948 -4.109 -23.172 1.00 87.19 88 GLN A C 1
ATOM 698 O O . GLN A 1 88 ? 14.487 -3.079 -23.663 1.00 87.19 88 GLN A O 1
ATOM 703 N N . ASP A 1 89 ? 15.373 -5.117 -23.923 1.00 86.69 89 ASP A N 1
ATOM 704 C CA . ASP A 1 89 ? 15.206 -5.121 -25.374 1.00 86.69 89 ASP A CA 1
ATOM 705 C C . ASP A 1 89 ? 13.793 -5.588 -25.752 1.00 86.69 89 ASP A C 1
ATOM 707 O O . ASP A 1 89 ? 13.362 -6.691 -25.406 1.00 86.69 89 ASP A O 1
ATOM 711 N N . ILE A 1 90 ? 13.061 -4.755 -26.499 1.00 83.06 90 ILE A N 1
ATOM 712 C CA . ILE A 1 90 ? 11.703 -5.062 -26.968 1.00 83.06 90 ILE A CA 1
ATOM 713 C C . ILE A 1 90 ? 11.683 -5.087 -28.492 1.00 83.06 90 ILE A C 1
ATOM 715 O O . ILE A 1 90 ? 12.109 -4.138 -29.151 1.00 83.06 90 ILE A O 1
ATOM 719 N N . THR A 1 91 ? 11.142 -6.168 -29.054 1.00 83.56 91 THR A N 1
ATOM 720 C CA . THR A 1 91 ? 10.848 -6.270 -30.486 1.00 83.56 91 THR A CA 1
ATOM 721 C C . THR A 1 91 ? 9.465 -5.698 -30.790 1.00 83.56 91 THR A C 1
ATOM 723 O O . THR A 1 91 ? 8.449 -6.217 -30.324 1.00 83.56 91 THR A O 1
ATOM 726 N N . PHE A 1 92 ? 9.430 -4.655 -31.613 1.00 80.00 92 PHE A N 1
ATOM 727 C CA . PHE A 1 92 ? 8.217 -4.022 -32.129 1.00 80.00 92 PHE A CA 1
ATOM 728 C C . PHE A 1 92 ? 7.940 -4.451 -33.572 1.00 80.00 92 PHE A C 1
ATOM 730 O O . PHE A 1 92 ? 8.817 -4.978 -34.254 1.00 80.00 92 PHE A O 1
ATOM 737 N N . GLY A 1 93 ? 6.716 -4.211 -34.045 1.00 75.56 93 GLY A N 1
ATOM 738 C CA . GLY A 1 93 ? 6.286 -4.486 -35.417 1.00 75.56 93 GLY A CA 1
ATOM 739 C C . GLY A 1 93 ? 5.212 -5.571 -35.517 1.00 75.56 93 GLY A C 1
ATOM 740 O O . GLY A 1 93 ? 4.811 -6.200 -34.536 1.00 75.56 93 GLY A O 1
ATOM 741 N N . ASN A 1 94 ? 4.705 -5.786 -36.730 1.00 68.81 94 ASN A N 1
ATOM 742 C CA . ASN A 1 94 ? 3.623 -6.740 -36.956 1.00 68.81 94 ASN A CA 1
ATOM 743 C C . ASN A 1 94 ? 4.144 -8.183 -37.047 1.00 68.81 94 ASN A C 1
ATOM 745 O O . ASN A 1 94 ? 5.029 -8.505 -37.838 1.00 68.81 94 ASN A O 1
ATOM 749 N N . LEU A 1 95 ? 3.525 -9.089 -36.283 1.00 60.38 95 LEU A N 1
ATOM 750 C CA . LEU A 1 95 ? 3.735 -10.543 -36.394 1.00 60.38 95 LEU A CA 1
ATOM 751 C C . LEU A 1 95 ? 2.995 -11.159 -37.596 1.00 60.38 95 LEU A C 1
ATOM 753 O O . LEU A 1 95 ? 3.199 -12.327 -37.934 1.00 60.38 95 LEU A O 1
ATOM 757 N N . HIS A 1 96 ? 2.102 -10.400 -38.234 1.00 54.78 96 HIS A N 1
ATOM 758 C CA . HIS A 1 96 ? 1.324 -10.842 -39.386 1.00 54.78 96 HIS A CA 1
ATOM 759 C C . HIS A 1 96 ? 1.526 -9.895 -40.564 1.00 54.78 96 HIS A C 1
ATOM 761 O O . HIS A 1 96 ? 1.181 -8.717 -40.490 1.00 54.78 96 HIS A O 1
ATOM 767 N N . THR A 1 97 ? 2.016 -10.453 -41.672 1.00 53.09 97 THR A N 1
ATOM 768 C CA . THR A 1 97 ? 2.037 -9.838 -43.003 1.00 53.09 97 THR A CA 1
ATOM 769 C C . THR A 1 97 ? 0.605 -9.688 -43.515 1.00 53.09 97 THR A C 1
ATOM 771 O O . THR A 1 97 ? 0.125 -10.420 -44.380 1.00 53.09 97 THR A O 1
ATOM 774 N N . SER A 1 98 ? -0.150 -8.764 -42.926 1.00 52.53 98 SER A N 1
ATOM 775 C CA . SER A 1 98 ? -1.401 -8.321 -43.526 1.00 52.53 98 SER A CA 1
ATOM 776 C C . SER A 1 98 ? -1.078 -7.294 -44.607 1.00 52.53 98 SER A C 1
ATOM 778 O O . SER A 1 98 ? -0.129 -6.528 -44.494 1.00 52.53 98 SER A O 1
ATOM 780 N N . SER A 1 99 ? -1.862 -7.294 -45.682 1.00 52.72 99 SER A N 1
ATOM 781 C CA . SER A 1 99 ? -1.687 -6.538 -46.931 1.00 52.72 99 SER A CA 1
ATOM 782 C C . SER A 1 99 ? -1.778 -5.003 -46.799 1.00 52.72 99 SER A C 1
ATOM 784 O O . SER A 1 99 ? -2.212 -4.319 -47.727 1.00 52.72 99 SER A O 1
ATOM 786 N N . ARG A 1 100 ? -1.424 -4.449 -45.638 1.00 50.97 100 ARG A N 1
ATOM 787 C CA . ARG A 1 100 ? -1.568 -3.048 -45.259 1.00 50.97 100 ARG A CA 1
ATOM 788 C C . ARG A 1 100 ? -0.261 -2.517 -44.659 1.00 50.97 100 ARG A C 1
ATOM 790 O O . ARG A 1 100 ? -0.258 -2.055 -43.532 1.00 50.97 100 ARG A O 1
ATOM 797 N N . GLY A 1 101 ? 0.809 -2.563 -45.454 1.00 56.66 101 GLY A N 1
ATOM 798 C CA . GLY A 1 101 ? 2.123 -2.019 -45.104 1.00 56.66 101 GLY A CA 1
ATOM 799 C C . GLY A 1 101 ? 2.863 -2.898 -44.098 1.00 56.66 101 GLY A C 1
ATOM 800 O O . GLY A 1 101 ? 2.411 -3.080 -42.973 1.00 56.66 101 GLY A O 1
ATOM 801 N N . ASP A 1 102 ? 3.997 -3.451 -44.515 1.00 65.19 102 ASP A N 1
ATOM 802 C CA . ASP A 1 102 ? 4.895 -4.145 -43.600 1.00 65.19 102 ASP A CA 1
ATOM 803 C C . ASP A 1 102 ? 5.557 -3.083 -42.709 1.00 65.19 102 ASP A C 1
ATOM 805 O O . ASP A 1 102 ? 6.452 -2.367 -43.157 1.00 65.19 102 ASP A O 1
ATOM 809 N N . GLU A 1 103 ? 5.086 -2.926 -41.468 1.00 66.94 103 GLU A N 1
ATOM 810 C CA . GLU A 1 103 ? 5.880 -2.213 -40.466 1.00 66.94 103 GLU A CA 1
ATOM 811 C C . GLU A 1 103 ? 7.148 -3.032 -40.198 1.00 66.94 103 GLU A C 1
ATOM 813 O O . GLU A 1 103 ? 7.041 -4.246 -39.971 1.00 66.94 103 GLU A O 1
ATOM 818 N N . PRO A 1 104 ? 8.340 -2.412 -40.247 1.00 74.00 104 PRO A N 1
ATOM 819 C CA . PRO A 1 104 ? 9.581 -3.115 -39.967 1.00 74.00 104 PRO A CA 1
ATOM 820 C C . PRO A 1 104 ? 9.535 -3.707 -38.557 1.00 74.00 104 PRO A C 1
ATOM 822 O O . PRO A 1 104 ? 9.103 -3.050 -37.612 1.00 74.00 104 PRO A O 1
ATOM 825 N N . GLN A 1 105 ? 9.984 -4.955 -38.423 1.00 80.06 105 GLN A N 1
ATOM 826 C CA . GLN A 1 105 ? 10.300 -5.496 -37.108 1.00 80.06 105 GLN A CA 1
ATOM 827 C C . GLN A 1 105 ? 11.631 -4.910 -36.656 1.00 80.06 105 GLN A C 1
ATOM 829 O O . GLN A 1 105 ? 12.607 -4.975 -37.405 1.00 80.06 105 GLN A O 1
ATOM 834 N N . ASP A 1 106 ? 11.663 -4.348 -35.454 1.00 81.25 106 ASP A N 1
ATOM 835 C CA . ASP A 1 106 ? 12.867 -3.743 -34.894 1.00 81.25 106 ASP A CA 1
ATOM 836 C C . ASP A 1 106 ? 12.964 -4.060 -33.404 1.00 81.25 106 ASP A C 1
ATOM 838 O O . ASP A 1 106 ? 11.986 -3.912 -32.666 1.00 81.25 106 ASP A O 1
ATOM 842 N N . THR A 1 107 ? 14.137 -4.529 -32.983 1.00 83.69 107 THR A N 1
ATOM 843 C CA . THR A 1 107 ? 14.456 -4.773 -31.575 1.00 83.69 107 THR A CA 1
ATOM 844 C C . THR A 1 107 ? 15.304 -3.619 -31.090 1.00 83.69 107 THR A C 1
ATOM 846 O O . THR A 1 107 ? 16.398 -3.397 -31.607 1.00 83.69 107 THR A O 1
ATOM 849 N N . GLN A 1 108 ? 14.802 -2.904 -30.091 1.00 83.38 108 GLN A N 1
ATOM 850 C CA . GLN A 1 108 ? 15.484 -1.745 -29.534 1.00 83.38 108 GLN A CA 1
ATOM 851 C C . GLN A 1 108 ? 15.431 -1.754 -28.005 1.00 83.38 108 GLN A C 1
ATOM 853 O O . GLN A 1 108 ? 14.450 -2.252 -27.438 1.00 83.38 108 GLN A O 1
ATOM 858 N N . PRO A 1 109 ? 16.446 -1.168 -27.349 1.00 85.94 109 PRO A N 1
ATOM 859 C CA . PRO A 1 109 ? 16.447 -1.010 -25.907 1.00 85.94 109 PRO A CA 1
ATOM 860 C C . PRO A 1 109 ? 15.344 -0.041 -25.486 1.00 85.94 109 PRO A C 1
ATOM 862 O O . PRO A 1 109 ? 15.185 1.047 -26.050 1.00 85.94 109 PRO A O 1
ATOM 865 N N . VAL A 1 110 ? 14.590 -0.438 -24.471 1.00 86.69 110 VAL A N 1
ATOM 866 C CA . VAL A 1 110 ? 13.502 0.324 -23.873 1.00 86.69 110 VAL A CA 1
ATOM 867 C C . VAL A 1 110 ? 13.744 0.427 -22.380 1.00 86.69 110 VAL A C 1
ATOM 869 O O . VAL A 1 110 ? 13.765 -0.576 -21.672 1.00 86.69 110 VAL A O 1
ATOM 872 N N . ASN A 1 111 ? 13.859 1.667 -21.912 1.00 87.31 111 ASN A N 1
ATOM 873 C CA . ASN A 1 111 ? 13.843 1.966 -20.491 1.00 87.31 111 ASN A CA 1
ATOM 874 C C . ASN A 1 111 ? 12.395 2.175 -20.034 1.00 87.31 111 ASN A C 1
ATOM 876 O O . ASN A 1 111 ? 11.672 3.024 -20.570 1.00 87.31 111 ASN A O 1
ATOM 880 N N . TYR A 1 112 ? 11.993 1.402 -19.037 1.00 86.44 112 TYR A N 1
ATOM 881 C CA . TYR A 1 112 ? 10.748 1.546 -18.310 1.00 86.44 112 TYR A CA 1
ATOM 882 C C . TYR A 1 112 ? 11.061 2.054 -16.907 1.00 86.44 112 TYR A C 1
ATOM 884 O O . TYR A 1 112 ? 11.863 1.468 -16.185 1.00 86.44 112 TYR A O 1
ATOM 892 N N . THR A 1 113 ? 10.415 3.143 -16.503 1.00 89.88 113 THR A N 1
ATOM 893 C CA . THR A 1 113 ? 10.541 3.664 -15.140 1.00 89.88 113 THR A CA 1
ATOM 894 C C . THR A 1 113 ? 9.186 3.618 -14.461 1.00 89.88 113 THR A C 1
ATOM 896 O O . THR A 1 113 ? 8.207 4.153 -14.992 1.00 89.88 113 THR A O 1
ATOM 899 N N . GLY A 1 114 ? 9.152 3.037 -13.267 1.00 91.31 114 GLY A N 1
ATOM 900 C CA . GLY A 1 114 ? 7.975 2.998 -12.421 1.00 91.31 114 GLY A CA 1
ATOM 901 C C . GLY A 1 114 ? 8.197 3.632 -11.061 1.00 91.31 114 GLY A C 1
ATOM 902 O O . GLY A 1 114 ? 9.299 3.635 -10.506 1.00 91.31 114 GLY A O 1
ATOM 903 N N . ARG A 1 115 ? 7.135 4.230 -10.522 1.00 94.31 115 ARG A N 1
ATOM 904 C CA . ARG A 1 115 ? 7.102 4.824 -9.185 1.00 94.31 115 ARG A CA 1
ATOM 905 C C . ARG A 1 115 ? 5.750 4.606 -8.545 1.00 94.31 115 ARG A C 1
ATOM 907 O O . ARG A 1 115 ? 4.715 4.820 -9.168 1.00 94.31 115 ARG A O 1
ATOM 914 N N . ALA A 1 116 ? 5.752 4.275 -7.264 1.00 95.00 116 ALA A N 1
ATOM 915 C CA . ALA A 1 116 ? 4.547 4.236 -6.460 1.00 95.00 116 ALA A CA 1
ATOM 916 C C . ALA A 1 116 ? 4.782 4.860 -5.086 1.00 95.00 116 ALA A C 1
ATOM 918 O O . ALA A 1 116 ? 5.852 4.745 -4.490 1.00 95.00 116 ALA A O 1
ATOM 919 N N . TYR A 1 117 ? 3.755 5.520 -4.571 1.00 96.38 117 TYR A N 1
ATOM 920 C CA . TYR A 1 117 ? 3.731 6.081 -3.232 1.00 96.38 117 TYR A CA 1
ATOM 921 C C . TYR A 1 117 ? 2.415 5.727 -2.550 1.00 96.38 117 TYR A C 1
ATOM 923 O O . TYR A 1 117 ? 1.343 5.901 -3.129 1.00 96.38 117 TYR A O 1
ATOM 931 N N . VAL A 1 118 ? 2.507 5.253 -1.310 1.00 97.69 118 VAL A N 1
ATOM 932 C CA . VAL A 1 118 ? 1.375 4.849 -0.479 1.00 97.69 118 VAL A CA 1
ATOM 933 C C . VAL A 1 118 ? 1.427 5.591 0.846 1.00 97.69 118 VAL A C 1
ATOM 935 O O . VAL A 1 118 ? 2.456 5.610 1.519 1.00 97.69 118 VAL A O 1
ATOM 938 N N . VAL A 1 119 ? 0.289 6.140 1.257 1.00 98.25 119 VAL A N 1
ATOM 939 C CA . VAL A 1 119 ? 0.031 6.622 2.616 1.00 98.25 119 VAL A CA 1
ATOM 940 C C . VAL A 1 119 ? -1.115 5.820 3.176 1.00 98.25 119 VAL A C 1
ATOM 942 O O . VAL A 1 119 ? -2.150 5.718 2.526 1.00 98.25 119 VAL A O 1
ATOM 945 N N . ASN A 1 120 ? -0.986 5.333 4.403 1.00 97.81 120 ASN A N 1
ATOM 946 C CA . ASN A 1 120 ? -2.131 4.852 5.153 1.00 97.81 120 ASN A CA 1
ATOM 947 C C . ASN A 1 120 ? -2.160 5.433 6.567 1.00 97.81 120 ASN A C 1
ATOM 949 O O . ASN A 1 120 ? -1.133 5.716 7.182 1.00 97.81 120 ASN A O 1
ATOM 953 N N . LEU A 1 121 ? -3.371 5.644 7.069 1.00 98.56 121 LEU A N 1
ATOM 954 C CA . LEU A 1 121 ? -3.657 6.085 8.425 1.00 98.56 121 LEU A CA 1
ATOM 955 C C . LEU A 1 121 ? -4.826 5.259 8.946 1.00 98.56 121 LEU A C 1
ATOM 957 O O . LEU A 1 121 ? -5.820 5.067 8.250 1.00 98.56 121 LEU A O 1
ATOM 961 N N . GLY A 1 122 ? -4.720 4.789 10.181 1.00 98.50 122 GLY A N 1
ATOM 962 C CA . GLY A 1 122 ? -5.729 3.959 10.821 1.00 98.50 122 GLY A CA 1
ATOM 963 C C . GLY A 1 122 ? -5.956 4.367 12.267 1.00 98.50 122 GLY A C 1
ATOM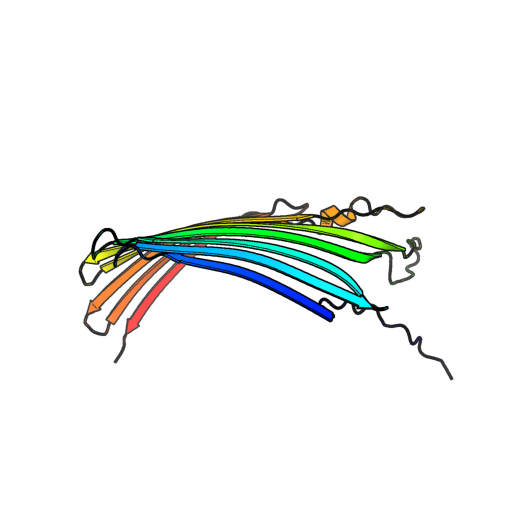 964 O O . GLY A 1 122 ? -5.043 4.803 12.971 1.00 98.50 122 GLY A O 1
ATOM 965 N N . ALA A 1 123 ? -7.191 4.205 12.718 1.00 98.62 123 ALA A N 1
ATOM 966 C CA . ALA A 1 123 ? -7.569 4.389 14.104 1.00 98.62 123 ALA A CA 1
ATOM 967 C C . ALA A 1 123 ? -8.587 3.329 14.528 1.00 98.62 123 ALA A C 1
ATOM 969 O O . ALA A 1 123 ? -9.503 2.982 13.782 1.00 98.62 123 ALA A O 1
ATOM 970 N N . ALA A 1 124 ? -8.443 2.852 15.758 1.00 98.56 124 ALA A N 1
ATOM 971 C CA . ALA A 1 124 ? -9.427 2.046 16.455 1.00 98.56 124 ALA A CA 1
ATOM 972 C C . ALA A 1 124 ? -9.734 2.677 17.815 1.00 98.56 124 ALA A C 1
ATOM 974 O O . ALA A 1 124 ? -8.826 3.129 18.522 1.00 98.56 124 ALA A O 1
ATOM 975 N N . TYR A 1 125 ? -11.015 2.697 18.172 1.00 98.50 125 TYR A N 1
ATOM 976 C CA . TYR A 1 125 ? -11.520 3.267 19.407 1.00 98.50 125 TYR A CA 1
ATOM 977 C C . TYR A 1 125 ? -12.541 2.345 20.077 1.00 98.50 125 TYR A C 1
ATOM 979 O O . TYR A 1 125 ? -13.637 2.114 19.565 1.00 98.50 125 TYR A O 1
ATOM 987 N N . ALA A 1 126 ? -12.203 1.861 21.270 1.00 98.25 126 ALA A N 1
ATOM 988 C CA . ALA A 1 126 ? -13.125 1.139 22.137 1.00 98.25 126 ALA A CA 1
ATOM 989 C C . ALA A 1 126 ? -14.047 2.135 22.864 1.00 98.25 126 ALA A C 1
ATOM 991 O O . ALA A 1 126 ? -13.723 2.643 23.943 1.00 98.25 126 ALA A O 1
ATOM 992 N N . CYS A 1 127 ? -15.205 2.426 22.267 1.00 97.00 127 CYS A N 1
ATOM 993 C CA . CYS A 1 127 ? -16.241 3.277 22.858 1.00 97.00 127 CYS A CA 1
ATOM 994 C C . CYS A 1 127 ? -16.724 2.726 24.205 1.00 97.00 127 CYS A C 1
ATOM 996 O O . CYS A 1 127 ? -16.855 3.464 25.186 1.00 97.00 127 CYS A O 1
ATOM 998 N N . THR A 1 128 ? -16.987 1.421 24.233 1.00 96.69 128 THR A N 1
ATOM 999 C CA . THR A 1 128 ? -17.359 0.636 25.414 1.00 96.69 128 THR A CA 1
ATOM 1000 C C . THR A 1 128 ? -16.674 -0.725 25.329 1.00 96.69 128 THR A C 1
ATOM 1002 O O . THR A 1 128 ? -16.085 -1.053 24.302 1.00 96.69 128 THR A O 1
ATOM 1005 N N . ASP A 1 129 ? -16.807 -1.551 26.364 1.00 95.31 129 ASP A N 1
ATOM 1006 C CA . ASP A 1 129 ? -16.259 -2.915 26.347 1.00 95.31 129 ASP A CA 1
ATOM 1007 C C . ASP A 1 129 ? -16.900 -3.801 25.263 1.00 95.31 129 ASP A C 1
ATOM 1009 O O . ASP A 1 129 ? -16.335 -4.821 24.891 1.00 95.31 129 ASP A O 1
ATOM 1013 N N . ARG A 1 130 ? -18.062 -3.396 24.731 1.00 96.88 130 ARG A N 1
ATOM 1014 C CA . ARG A 1 130 ? -18.807 -4.119 23.691 1.00 96.88 130 ARG A CA 1
ATOM 1015 C C . ARG A 1 130 ? -18.803 -3.427 22.338 1.00 96.88 130 ARG A C 1
ATOM 1017 O O . ARG A 1 130 ? -19.256 -4.028 21.378 1.00 96.88 130 ARG A O 1
ATOM 1024 N N . LEU A 1 131 ? -18.376 -2.166 22.249 1.00 97.88 131 LEU A N 1
ATOM 1025 C CA . LEU A 1 131 ? -18.459 -1.360 21.031 1.00 97.88 131 LEU A CA 1
ATOM 1026 C C . LEU A 1 131 ? -17.075 -0.864 20.629 1.00 97.88 131 LEU A C 1
ATOM 1028 O O . LEU A 1 131 ? -16.491 -0.027 21.320 1.00 97.88 131 LEU A O 1
ATOM 1032 N N . ASN A 1 132 ? -16.611 -1.311 19.467 1.00 98.12 132 ASN A N 1
ATOM 1033 C CA . ASN A 1 132 ? -15.382 -0.843 18.840 1.00 98.12 132 ASN A CA 1
ATOM 1034 C C . ASN A 1 132 ? -15.711 -0.110 17.535 1.00 98.12 132 ASN A C 1
ATOM 1036 O O . ASN A 1 132 ? -16.528 -0.583 16.740 1.00 98.12 132 ASN A O 1
ATOM 1040 N N . LEU A 1 133 ? -15.083 1.043 17.331 1.00 98.56 133 LEU A N 1
ATOM 1041 C CA . LEU A 1 133 ? -15.098 1.792 16.084 1.00 98.56 133 LEU A CA 1
ATOM 1042 C C . LEU A 1 133 ? -13.718 1.720 15.447 1.00 98.56 133 LEU A C 1
ATOM 1044 O O . LEU A 1 133 ? -12.718 1.984 16.108 1.00 98.56 133 LEU A O 1
ATOM 1048 N N . THR A 1 134 ? -13.662 1.426 14.158 1.00 98.44 134 THR A N 1
ATOM 1049 C CA . THR A 1 134 ? -12.426 1.459 13.380 1.00 98.44 134 THR A CA 1
ATOM 1050 C C . THR A 1 134 ? -12.600 2.368 12.183 1.00 98.44 134 THR A C 1
ATOM 1052 O O . THR A 1 134 ? -13.702 2.542 11.676 1.00 98.44 134 THR A O 1
ATOM 1055 N N . GLY A 1 135 ? -11.520 2.960 11.710 1.00 98.56 135 GLY A N 1
ATOM 1056 C CA . GLY A 1 135 ? -11.558 3.718 10.475 1.00 98.56 135 GLY A CA 1
ATOM 1057 C C . GLY A 1 135 ? -10.173 4.082 10.003 1.00 98.56 135 GLY A C 1
ATOM 1058 O O . GLY A 1 135 ? -9.184 3.868 10.708 1.00 98.56 135 GLY A O 1
ATOM 1059 N N . GLY A 1 136 ? -10.109 4.625 8.800 1.00 98.56 136 GLY A N 1
ATOM 1060 C CA . GLY A 1 136 ? -8.845 5.032 8.233 1.00 98.56 136 GLY A CA 1
ATOM 1061 C C . GLY A 1 136 ? -8.955 5.604 6.837 1.00 98.56 136 GLY A C 1
ATOM 1062 O O . GLY A 1 136 ? -10.045 5.792 6.288 1.00 98.56 136 GLY A O 1
ATOM 1063 N N . PHE A 1 137 ? -7.777 5.913 6.324 1.00 98.56 137 PHE A N 1
ATOM 1064 C CA . PHE A 1 137 ? -7.531 6.559 5.054 1.00 98.56 137 PHE A CA 1
ATOM 1065 C C . PHE A 1 137 ? -6.335 5.900 4.375 1.00 98.56 137 PHE A C 1
ATOM 1067 O O . PHE A 1 137 ? -5.345 5.585 5.036 1.00 98.56 137 PHE A O 1
ATOM 1074 N N . GLU A 1 138 ? -6.419 5.721 3.066 1.00 98.50 138 GLU A N 1
ATOM 1075 C CA . GLU A 1 138 ? -5.335 5.233 2.227 1.00 98.50 138 GLU A CA 1
ATOM 1076 C C . GLU A 1 138 ? -5.294 6.062 0.950 1.00 98.50 138 GLU A C 1
ATOM 1078 O O . GLU A 1 138 ? -6.327 6.336 0.341 1.00 98.50 138 GLU A O 1
ATOM 1083 N N . PHE A 1 139 ? -4.091 6.461 0.568 1.00 98.06 139 PHE A N 1
ATOM 1084 C CA . PHE A 1 139 ? -3.803 7.132 -0.685 1.00 98.06 139 PHE A CA 1
ATOM 1085 C C . PHE A 1 139 ? -2.704 6.359 -1.392 1.00 98.06 139 PHE A C 1
ATOM 1087 O O . PHE A 1 139 ? -1.655 6.114 -0.798 1.00 98.06 139 PHE A O 1
ATOM 1094 N N . VAL A 1 140 ? -2.935 6.000 -2.647 1.00 97.19 140 VAL A N 1
ATOM 1095 C CA . VAL A 1 140 ? -1.946 5.347 -3.503 1.00 97.19 140 VAL A CA 1
ATOM 1096 C C . VAL A 1 140 ? -1.834 6.147 -4.780 1.00 97.19 140 VAL A C 1
ATOM 1098 O O . VAL A 1 140 ? -2.845 6.401 -5.427 1.00 97.19 140 VAL A O 1
ATOM 1101 N N . ARG A 1 141 ? -0.615 6.497 -5.172 1.00 95.62 141 ARG A N 1
ATOM 1102 C CA . ARG A 1 141 ? -0.330 7.037 -6.497 1.00 95.62 141 ARG A CA 1
ATOM 1103 C C . ARG A 1 141 ? 0.754 6.203 -7.149 1.00 95.62 141 ARG A C 1
ATOM 1105 O O . ARG A 1 141 ? 1.822 6.050 -6.564 1.00 95.62 141 ARG A O 1
ATOM 1112 N N . GLY A 1 142 ? 0.470 5.687 -8.334 1.00 93.88 142 GLY A N 1
ATOM 1113 C CA . GLY A 1 142 ? 1.399 4.940 -9.167 1.00 93.88 142 GLY A CA 1
ATOM 1114 C C . GLY A 1 142 ? 1.556 5.617 -10.519 1.00 93.88 142 GLY A C 1
ATOM 1115 O O . GLY A 1 142 ? 0.574 6.062 -11.113 1.00 93.88 142 GLY A O 1
ATOM 1116 N N . GLU A 1 143 ? 2.784 5.696 -11.006 1.00 91.75 143 GLU A N 1
ATOM 1117 C CA . GLU A 1 143 ? 3.086 6.105 -12.368 1.00 91.75 143 GLU A CA 1
ATOM 1118 C C . GLU A 1 143 ? 4.098 5.149 -12.982 1.00 91.75 143 GLU A C 1
ATOM 1120 O O . GLU A 1 143 ? 5.095 4.823 -12.348 1.00 91.75 143 GLU A O 1
ATOM 1125 N N . ASN A 1 144 ? 3.854 4.747 -14.221 1.00 88.44 144 ASN A N 1
ATOM 1126 C CA . ASN A 1 144 ? 4.821 4.060 -15.050 1.00 88.44 144 ASN A CA 1
ATOM 1127 C C . ASN A 1 144 ? 4.804 4.666 -16.448 1.00 88.44 144 ASN A C 1
ATOM 1129 O O . ASN A 1 144 ? 3.728 4.968 -16.972 1.00 88.44 144 ASN A O 1
ATOM 1133 N N . ALA A 1 145 ? 5.981 4.808 -17.047 1.00 84.31 145 ALA A N 1
ATOM 1134 C CA . ALA A 1 145 ? 6.118 5.306 -18.406 1.00 84.31 145 ALA A CA 1
ATOM 1135 C C . ALA A 1 145 ? 7.341 4.705 -19.100 1.00 84.31 145 ALA A C 1
ATOM 1137 O O . ALA A 1 145 ? 8.344 4.372 -18.462 1.00 84.31 145 ALA A O 1
ATOM 1138 N N . TRP A 1 146 ? 7.264 4.628 -20.425 1.00 86.19 146 TRP A N 1
ATOM 1139 C CA . TRP A 1 146 ? 8.396 4.329 -21.298 1.00 86.19 146 TRP A CA 1
ATOM 1140 C C . TRP A 1 146 ? 8.268 5.113 -22.600 1.00 86.19 146 TRP A C 1
ATOM 1142 O O . TRP A 1 146 ? 7.222 5.669 -22.938 1.00 86.19 146 TRP A O 1
ATOM 1152 N N . SER A 1 147 ? 9.360 5.169 -23.347 1.00 81.38 147 SER A N 1
ATOM 1153 C CA . SER A 1 147 ? 9.379 5.791 -24.666 1.00 81.38 147 SER A CA 1
ATOM 1154 C C . SER A 1 147 ? 10.242 4.979 -25.612 1.00 81.38 147 SER A C 1
ATOM 1156 O O . SER A 1 147 ? 11.047 4.154 -25.179 1.00 81.38 147 SER A O 1
ATOM 1158 N N . THR A 1 148 ? 10.052 5.189 -26.911 1.00 83.19 148 THR A N 1
ATOM 1159 C CA . THR A 1 148 ? 10.736 4.401 -27.929 1.00 83.19 148 THR A CA 1
ATOM 1160 C C . THR A 1 148 ? 10.982 5.203 -29.190 1.00 83.19 148 THR A C 1
ATOM 1162 O O . THR A 1 148 ? 10.236 6.138 -29.498 1.00 83.19 148 THR A O 1
ATOM 1165 N N . SER A 1 149 ? 12.045 4.860 -29.913 1.00 83.12 149 SER A N 1
ATOM 1166 C CA . SER A 1 149 ? 12.317 5.435 -31.226 1.00 83.12 149 SER A CA 1
ATOM 1167 C C . SER A 1 149 ? 11.515 4.726 -32.309 1.00 83.12 149 SER A C 1
ATOM 1169 O O . SER A 1 149 ? 11.084 3.586 -32.158 1.00 83.12 149 SER A O 1
ATOM 1171 N N . SER A 1 150 ? 11.284 5.430 -33.415 1.00 83.06 150 SER A N 1
ATOM 1172 C CA . SER A 1 150 ? 10.659 4.850 -34.602 1.00 83.06 150 SER A CA 1
ATOM 1173 C C . SER A 1 150 ? 11.726 4.606 -35.671 1.00 83.06 150 SER A C 1
ATOM 1175 O O . SER A 1 150 ? 12.439 5.558 -36.014 1.00 83.06 150 SER A O 1
ATOM 1177 N N . PRO A 1 151 ? 11.860 3.381 -36.206 1.00 81.12 151 PRO A N 1
ATOM 1178 C CA . PRO A 1 151 ? 12.691 3.131 -37.374 1.00 81.12 151 PRO A CA 1
ATOM 1179 C C . PRO A 1 151 ? 12.088 3.797 -38.619 1.00 81.12 151 PRO A C 1
ATOM 1181 O O . PRO A 1 151 ? 10.922 4.200 -38.649 1.00 81.12 151 PRO A O 1
ATOM 1184 N N . GLU A 1 152 ? 12.890 3.920 -39.678 1.00 78.25 152 GLU A N 1
ATOM 1185 C CA . GLU A 1 152 ? 12.432 4.496 -40.944 1.00 78.25 152 GLU A CA 1
ATOM 1186 C C . GLU A 1 152 ? 11.232 3.706 -41.501 1.00 78.25 152 GLU A C 1
ATOM 1188 O O . GLU A 1 152 ? 11.310 2.498 -41.712 1.00 78.25 152 GLU A O 1
ATOM 1193 N N . GLY A 1 153 ? 10.114 4.397 -41.747 1.00 75.25 153 GLY A N 1
ATOM 1194 C CA . GLY A 1 153 ? 8.888 3.787 -42.275 1.00 75.25 153 GLY A CA 1
ATOM 1195 C C . GLY A 1 153 ? 7.864 3.337 -41.226 1.00 75.25 153 GLY A C 1
ATOM 1196 O O . GLY A 1 153 ? 6.795 2.879 -41.625 1.00 75.25 153 GLY A O 1
ATOM 1197 N N . ALA A 1 154 ? 8.136 3.518 -39.928 1.00 79.56 154 ALA A N 1
ATOM 1198 C CA . ALA A 1 154 ? 7.177 3.326 -38.836 1.00 79.56 154 ALA A CA 1
ATOM 1199 C C . ALA A 1 154 ? 6.958 4.627 -38.039 1.00 79.56 154 ALA A C 1
ATOM 1201 O O . ALA A 1 154 ? 7.825 5.501 -38.013 1.00 79.56 154 ALA A O 1
ATOM 1202 N N . ASP A 1 155 ? 5.807 4.752 -37.372 1.00 82.38 155 ASP A N 1
ATOM 1203 C CA . ASP A 1 155 ? 5.556 5.785 -36.358 1.00 82.38 155 ASP A CA 1
ATOM 1204 C C . ASP A 1 155 ? 5.104 5.118 -35.056 1.00 82.38 155 ASP A C 1
ATOM 1206 O O . ASP A 1 155 ? 3.943 4.751 -34.878 1.00 82.38 155 ASP A O 1
ATOM 1210 N N . TRP A 1 156 ? 6.058 4.946 -34.147 1.00 84.38 156 TRP A N 1
ATOM 1211 C CA . TRP A 1 156 ? 5.875 4.345 -32.828 1.00 84.38 156 TRP A CA 1
ATOM 1212 C C . TRP A 1 156 ? 5.908 5.379 -31.703 1.00 84.38 156 TRP A C 1
ATOM 1214 O O . TRP A 1 156 ? 5.904 5.020 -30.526 1.00 84.38 156 TRP A O 1
ATOM 1224 N N . SER A 1 157 ? 5.888 6.671 -32.047 1.00 81.94 157 SER A N 1
ATOM 1225 C CA . SER A 1 157 ? 5.963 7.774 -31.082 1.00 81.94 157 SER A CA 1
ATOM 1226 C C . SER A 1 157 ? 4.840 7.755 -30.036 1.00 81.94 157 SER A C 1
ATOM 1228 O O . SER A 1 157 ? 4.990 8.317 -28.954 1.00 81.94 157 SER A O 1
ATOM 1230 N N . THR A 1 158 ? 3.727 7.081 -30.338 1.00 80.81 158 THR A N 1
ATOM 1231 C CA . THR A 1 158 ? 2.557 6.960 -29.460 1.00 80.81 158 THR A CA 1
ATOM 1232 C C . THR A 1 158 ? 2.480 5.635 -28.700 1.00 80.81 158 THR A C 1
ATOM 1234 O O . THR A 1 158 ? 1.650 5.523 -27.798 1.00 80.81 158 THR A O 1
ATOM 1237 N N . LEU A 1 159 ? 3.340 4.645 -28.990 1.00 81.31 159 LEU A N 1
ATOM 1238 C CA . LEU A 1 159 ? 3.258 3.322 -28.353 1.00 81.31 159 LEU A CA 1
ATOM 1239 C C . LEU A 1 159 ? 3.420 3.393 -26.832 1.00 81.31 159 LEU A C 1
ATOM 1241 O O . LEU A 1 159 ? 2.646 2.756 -26.119 1.00 81.31 159 LEU A O 1
ATOM 1245 N N . GLY A 1 160 ? 4.347 4.228 -26.353 1.00 79.31 160 GLY A N 1
ATOM 1246 C CA . GLY A 1 160 ? 4.533 4.492 -24.922 1.00 79.31 160 GLY A CA 1
ATOM 1247 C C . GLY A 1 160 ? 3.235 4.925 -24.244 1.00 79.31 160 GLY A C 1
ATOM 1248 O O . GLY A 1 160 ? 2.785 4.300 -23.290 1.00 79.31 160 GLY A O 1
ATOM 1249 N N . SER A 1 161 ? 2.545 5.904 -24.837 1.00 79.25 161 SER A N 1
ATOM 1250 C CA . SER A 1 161 ? 1.323 6.483 -24.264 1.00 79.25 161 SER A CA 1
ATOM 1251 C C . SER A 1 161 ? 0.147 5.508 -24.131 1.00 79.25 161 SER A C 1
ATOM 1253 O O . SER A 1 161 ? -0.751 5.751 -23.329 1.00 79.25 161 SER A O 1
ATOM 1255 N N . PHE A 1 162 ? 0.135 4.403 -24.887 1.00 77.75 162 PHE A N 1
ATOM 1256 C CA . PHE A 1 162 ? -0.894 3.366 -24.746 1.00 77.75 162 PHE A CA 1
ATOM 1257 C C . PHE A 1 162 ? -0.643 2.418 -23.574 1.00 77.75 162 PHE A C 1
ATOM 1259 O O . PHE A 1 162 ? -1.569 1.718 -23.166 1.00 77.75 162 PHE A O 1
ATOM 1266 N N . SER A 1 163 ? 0.585 2.361 -23.059 1.00 77.25 163 SER A N 1
ATOM 1267 C CA . SER A 1 163 ? 0.940 1.525 -21.913 1.00 77.25 163 SER A CA 1
ATOM 1268 C C . SER A 1 163 ? 1.366 2.332 -20.685 1.00 77.25 163 SER A C 1
ATOM 1270 O O . SER A 1 163 ? 1.716 1.724 -19.667 1.00 77.25 163 SER A O 1
ATOM 1272 N N . ASP A 1 164 ? 1.358 3.661 -20.770 1.00 81.00 164 ASP A N 1
ATOM 1273 C CA . ASP A 1 164 ? 1.487 4.513 -19.598 1.00 81.00 164 ASP A CA 1
ATOM 1274 C C . ASP A 1 164 ? 0.422 4.105 -18.580 1.00 81.00 164 ASP A C 1
ATOM 1276 O O . ASP A 1 164 ? -0.735 3.854 -18.914 1.00 81.00 164 ASP A O 1
ATOM 1280 N N . VAL A 1 165 ? 0.823 4.030 -17.319 1.00 83.38 165 VAL A N 1
ATOM 1281 C CA . VAL A 1 165 ? -0.096 3.804 -16.206 1.00 83.38 165 VAL A CA 1
ATOM 1282 C C . VAL A 1 165 ? 0.063 4.995 -15.293 1.00 83.38 165 VAL A C 1
ATOM 1284 O O . VAL A 1 165 ? 1.156 5.236 -14.794 1.00 83.38 165 VAL A O 1
ATOM 1287 N N . ARG A 1 166 ? -1.007 5.750 -15.054 1.00 89.12 166 ARG A N 1
ATOM 1288 C CA . ARG A 1 166 ? -1.005 6.820 -14.056 1.00 89.12 166 ARG A CA 1
ATOM 1289 C C . ARG A 1 166 ? -2.264 6.703 -13.229 1.00 89.12 166 ARG A C 1
ATOM 1291 O O . ARG A 1 166 ? -3.306 7.238 -13.587 1.00 89.12 166 ARG A O 1
ATOM 1298 N N . THR A 1 167 ? -2.142 6.006 -12.110 1.00 92.50 167 THR A N 1
ATOM 1299 C CA . THR A 1 167 ? -3.272 5.727 -11.234 1.00 92.50 167 THR A CA 1
ATOM 1300 C C . THR A 1 167 ? -3.123 6.467 -9.921 1.00 92.50 167 THR A C 1
ATOM 1302 O O . THR A 1 167 ? -2.053 6.531 -9.317 1.00 92.50 167 THR A O 1
ATOM 1305 N N . GLU A 1 168 ? -4.226 7.032 -9.465 1.00 95.50 168 GLU A N 1
ATOM 1306 C CA . GLU A 1 168 ? -4.366 7.596 -8.138 1.00 95.50 168 GLU A CA 1
ATOM 1307 C C . GLU A 1 168 ? -5.603 6.984 -7.501 1.00 95.50 168 GLU A C 1
ATOM 1309 O O . GLU A 1 168 ? -6.664 6.927 -8.113 1.00 95.50 168 GLU A O 1
ATOM 1314 N N . THR A 1 169 ? -5.477 6.490 -6.277 1.00 96.69 169 THR A N 1
ATOM 1315 C CA . THR A 1 169 ? -6.604 5.921 -5.553 1.00 96.69 169 THR A CA 1
ATOM 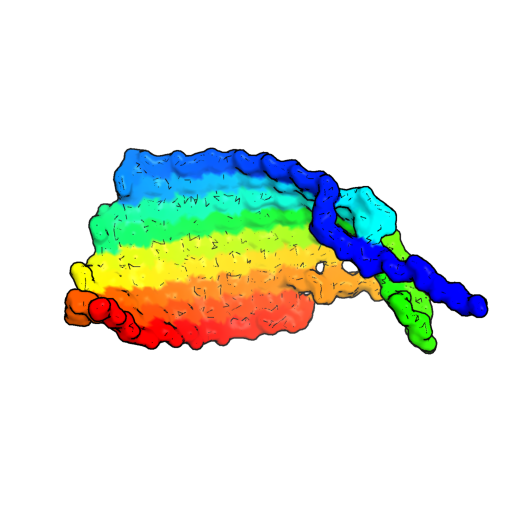1316 C C . THR A 1 169 ? -6.647 6.486 -4.150 1.00 96.69 169 THR A C 1
ATOM 1318 O O . THR A 1 169 ? -5.627 6.594 -3.469 1.00 96.69 169 THR A O 1
ATOM 1321 N N . THR A 1 170 ? -7.846 6.858 -3.724 1.00 98.00 170 THR A N 1
ATOM 1322 C CA . THR A 1 170 ? -8.130 7.331 -2.378 1.00 98.00 170 THR A CA 1
ATOM 1323 C C . THR A 1 170 ? -9.199 6.444 -1.769 1.00 98.00 170 THR A C 1
ATOM 1325 O O . THR A 1 170 ? -10.268 6.241 -2.341 1.00 98.00 170 THR A O 1
ATOM 1328 N N . ARG A 1 171 ? -8.939 5.928 -0.573 1.00 98.25 171 ARG A N 1
ATOM 1329 C CA . ARG A 1 171 ? -9.869 5.072 0.152 1.00 98.25 171 ARG A CA 1
ATOM 1330 C C . ARG A 1 171 ? -10.111 5.618 1.546 1.00 98.25 171 ARG A C 1
ATOM 1332 O O . ARG A 1 171 ? -9.173 5.861 2.295 1.00 98.25 171 ARG A O 1
ATOM 1339 N N . PHE A 1 172 ? -11.379 5.722 1.919 1.00 98.44 172 PHE A N 1
ATOM 1340 C CA . PHE A 1 172 ? -11.800 5.932 3.300 1.00 98.44 172 PHE A CA 1
ATOM 1341 C C . PHE A 1 172 ? -12.589 4.720 3.763 1.00 98.44 172 PHE A C 1
ATOM 1343 O O . PHE A 1 172 ? -13.452 4.218 3.042 1.00 98.44 172 PHE A O 1
ATOM 1350 N N . TRP A 1 173 ? -12.339 4.262 4.983 1.00 98.31 173 TRP A N 1
ATOM 1351 C CA . TRP A 1 173 ? -13.144 3.206 5.584 1.00 98.31 173 TRP A CA 1
ATOM 1352 C C . TRP A 1 173 ? -13.553 3.558 6.998 1.00 98.31 173 TRP A C 1
ATOM 1354 O O . TRP A 1 173 ? -12.840 4.234 7.739 1.00 98.31 173 TRP A O 1
ATOM 1364 N N . LEU A 1 174 ? -14.723 3.055 7.364 1.00 98.44 174 LEU A N 1
ATOM 1365 C CA . LEU A 1 174 ? -15.277 3.134 8.700 1.00 98.44 174 LEU A CA 1
ATOM 1366 C C . LEU A 1 174 ? -15.883 1.778 9.041 1.00 98.44 174 LEU A C 1
ATOM 1368 O O . LEU A 1 174 ? -16.493 1.127 8.199 1.00 98.44 174 LEU A O 1
ATOM 1372 N N . GLY A 1 175 ? -15.724 1.357 10.282 1.00 98.31 175 GLY A N 1
ATOM 1373 C CA . GLY A 1 175 ? -16.212 0.097 10.794 1.00 98.31 175 GLY A CA 1
ATOM 1374 C C . GLY A 1 175 ? -16.745 0.252 12.202 1.00 98.31 175 GLY A C 1
ATOM 1375 O O . GLY A 1 175 ? -16.247 1.042 13.003 1.00 98.31 175 GLY A O 1
ATOM 1376 N N . THR A 1 176 ? -17.751 -0.543 12.524 1.00 98.31 176 THR A N 1
ATOM 1377 C CA . THR A 1 176 ? -18.203 -0.748 13.889 1.00 98.31 176 THR A CA 1
ATOM 1378 C C . THR A 1 176 ? -18.411 -2.228 14.141 1.00 98.31 176 THR A C 1
ATOM 1380 O O . THR A 1 176 ? -18.942 -2.946 13.297 1.00 98.31 176 THR A O 1
ATOM 1383 N N . ASN A 1 177 ? -17.976 -2.672 15.314 1.00 97.69 177 ASN A N 1
ATOM 1384 C CA . ASN A 1 177 ? -18.233 -4.002 15.837 1.00 97.69 177 ASN A CA 1
ATOM 1385 C C . ASN A 1 177 ? -18.921 -3.851 17.184 1.00 97.69 177 ASN A C 1
ATOM 1387 O O . ASN A 1 177 ? -18.424 -3.123 18.049 1.00 97.69 177 ASN A O 1
ATOM 1391 N N . TYR A 1 178 ? -20.044 -4.540 17.356 1.00 97.94 178 TYR A N 1
ATOM 1392 C CA . TYR A 1 178 ? -20.805 -4.535 18.591 1.00 97.94 178 TYR A CA 1
ATOM 1393 C C . TYR A 1 178 ? -21.062 -5.954 19.088 1.00 97.94 178 TYR A C 1
ATOM 1395 O O . TYR A 1 178 ? -21.668 -6.772 18.398 1.00 97.94 178 TYR A O 1
ATOM 1403 N N . GLU A 1 179 ? -20.632 -6.244 20.308 1.00 97.50 179 GLU A N 1
ATOM 1404 C CA . GLU A 1 179 ? -20.980 -7.471 21.009 1.00 97.50 179 GLU A CA 1
ATOM 1405 C C . GLU A 1 179 ? -22.395 -7.341 21.589 1.00 97.50 179 GLU A C 1
ATOM 1407 O O . GLU A 1 179 ? -22.644 -6.601 22.545 1.00 97.50 179 GLU A O 1
ATOM 1412 N N . LEU A 1 180 ? -23.342 -8.072 21.001 1.00 95.44 180 LEU A N 1
ATOM 1413 C CA . LEU A 1 180 ? -24.729 -8.116 21.465 1.00 95.44 180 LEU A CA 1
ATOM 1414 C C . LEU A 1 180 ? -24.816 -8.885 22.791 1.00 95.44 180 LEU A C 1
ATOM 1416 O O . LEU A 1 180 ? -25.502 -8.465 23.727 1.00 95.44 180 LEU A O 1
ATOM 1420 N N . ARG A 1 181 ? -24.105 -10.014 22.858 1.00 94.44 181 ARG A N 1
ATOM 1421 C CA . ARG A 1 181 ? -23.896 -10.859 24.039 1.00 94.44 181 ARG A CA 1
ATOM 1422 C C . ARG A 1 181 ? -22.670 -11.743 23.815 1.00 94.44 181 ARG A C 1
ATOM 1424 O O . ARG A 1 181 ? -22.194 -11.842 22.689 1.00 94.44 181 ARG A O 1
ATOM 1431 N N . GLU A 1 182 ? -22.249 -12.453 24.854 1.00 92.69 182 GLU A N 1
ATOM 1432 C CA . GLU A 1 182 ? -21.183 -13.446 24.734 1.00 92.69 182 GLU A CA 1
ATOM 1433 C C . GLU A 1 182 ? -21.489 -14.427 23.589 1.00 92.69 182 GLU A C 1
ATOM 1435 O O . GLU A 1 182 ? -22.594 -14.974 23.489 1.00 92.69 182 GLU A O 1
ATOM 1440 N N . GLY A 1 183 ? -20.530 -14.567 22.672 1.00 93.00 183 GLY A N 1
ATOM 1441 C CA . GLY A 1 183 ? -20.653 -15.414 21.487 1.00 93.00 183 GLY A CA 1
ATOM 1442 C C . GLY A 1 183 ? -21.531 -14.860 20.360 1.00 93.00 183 GLY A C 1
ATOM 1443 O O . GLY A 1 183 ? -21.664 -15.546 19.353 1.00 93.00 183 GLY A O 1
ATOM 1444 N N . ILE A 1 184 ? -22.116 -13.655 20.470 1.00 96.81 184 ILE A N 1
ATOM 1445 C CA . ILE A 1 184 ? -22.875 -13.007 19.382 1.00 96.81 184 ILE A CA 1
ATOM 1446 C C . ILE A 1 184 ? -22.456 -11.552 19.186 1.00 96.81 184 ILE A C 1
ATOM 1448 O O . ILE A 1 184 ? -22.624 -10.708 20.068 1.00 96.81 184 ILE A O 1
ATOM 1452 N N . SER A 1 185 ? -22.048 -11.224 17.966 1.00 97.19 185 SER A N 1
ATOM 1453 C CA . SER A 1 185 ? -21.726 -9.862 17.555 1.00 97.19 185 SER A CA 1
ATOM 1454 C C . SER A 1 185 ? -22.455 -9.452 16.280 1.00 97.19 185 SER A C 1
ATOM 1456 O O . SER A 1 185 ? -22.910 -10.279 15.487 1.00 97.19 185 SER A O 1
ATOM 1458 N N . CYS A 1 186 ? -22.581 -8.144 16.091 1.00 97.88 186 CYS A N 1
ATOM 1459 C CA . CYS A 1 186 ? -22.933 -7.542 14.818 1.00 97.88 186 CYS A CA 1
ATOM 1460 C C . CYS A 1 186 ? -21.836 -6.580 14.375 1.00 97.88 186 CYS A C 1
ATOM 1462 O O . CYS A 1 186 ? -21.081 -6.049 15.193 1.00 97.88 186 CYS A O 1
ATOM 1464 N N . TYR A 1 187 ? -21.751 -6.361 13.071 1.00 98.12 187 TYR A N 1
ATOM 1465 C CA . TYR A 1 187 ? -20.793 -5.433 12.498 1.00 98.12 187 TYR A CA 1
ATOM 1466 C C . TYR A 1 187 ? -21.394 -4.678 11.321 1.00 98.12 187 TYR A C 1
ATOM 1468 O O . TYR A 1 187 ? -22.314 -5.157 10.651 1.00 98.12 187 TYR A O 1
ATOM 1476 N N . LEU A 1 188 ? -20.846 -3.494 11.073 1.00 98.50 188 LEU A N 1
ATOM 1477 C CA . LEU A 1 188 ? -21.128 -2.687 9.897 1.00 98.50 188 LEU A CA 1
ATOM 1478 C C . LEU A 1 188 ? -19.843 -1.997 9.454 1.00 98.50 188 LEU A C 1
ATOM 1480 O O . LEU A 1 188 ? -19.179 -1.340 10.252 1.00 98.50 188 LEU A O 1
ATOM 1484 N N . TYR A 1 189 ? -19.534 -2.119 8.174 1.00 98.12 189 TYR A N 1
ATOM 1485 C CA . TYR A 1 189 ? -18.400 -1.503 7.515 1.00 98.12 189 TYR A CA 1
ATOM 1486 C C . TYR A 1 189 ? -18.871 -0.710 6.308 1.00 98.12 189 TYR A C 1
ATOM 1488 O O . TYR A 1 189 ? -19.766 -1.129 5.572 1.00 98.12 189 TYR A O 1
ATOM 1496 N N . TYR A 1 190 ? -18.229 0.428 6.110 1.00 98.44 190 TYR A N 1
ATOM 1497 C CA . TYR A 1 190 ? -18.375 1.289 4.957 1.00 98.44 190 TYR A CA 1
A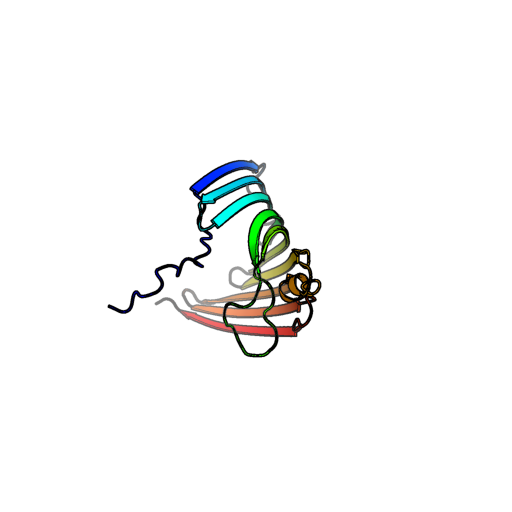TOM 1498 C C . TYR A 1 190 ? -17.001 1.537 4.346 1.00 98.44 190 TYR A C 1
ATOM 1500 O O . TYR A 1 190 ? -16.028 1.767 5.069 1.00 98.44 190 TYR A O 1
ATOM 1508 N N . ASN A 1 191 ? -16.935 1.507 3.022 1.00 98.31 191 ASN A N 1
ATOM 1509 C CA . ASN A 1 191 ? -15.748 1.844 2.259 1.00 98.31 191 ASN A CA 1
ATOM 1510 C C . ASN A 1 191 ? -16.136 2.792 1.120 1.00 98.31 191 ASN A C 1
ATOM 1512 O O . ASN A 1 191 ? -16.986 2.456 0.293 1.00 98.31 191 ASN A O 1
ATOM 1516 N N . TYR A 1 192 ? -15.522 3.969 1.107 1.00 98.44 192 TYR A N 1
ATOM 1517 C CA . TYR A 1 192 ? -15.511 4.867 -0.037 1.00 98.44 192 TYR A CA 1
ATOM 1518 C C . TYR A 1 192 ? -14.194 4.666 -0.768 1.00 98.44 192 TYR A C 1
ATOM 1520 O O . TYR A 1 192 ? -13.131 4.735 -0.148 1.00 98.44 192 TYR A O 1
ATOM 1528 N N . TYR A 1 193 ? -14.276 4.438 -2.069 1.00 98.12 193 TYR A N 1
ATOM 1529 C CA . TYR A 1 193 ? -13.124 4.260 -2.931 1.00 98.12 193 TYR A CA 1
ATOM 1530 C C . TYR A 1 193 ? -13.257 5.183 -4.133 1.00 98.12 193 TYR A C 1
ATOM 1532 O O . TYR A 1 193 ? -14.259 5.136 -4.839 1.00 98.12 193 TYR A O 1
ATOM 1540 N N . ASP A 1 194 ? -12.258 6.023 -4.329 1.00 97.50 194 ASP A N 1
ATOM 1541 C CA . ASP A 1 194 ? -12.107 6.935 -5.453 1.00 97.50 194 ASP A CA 1
ATOM 1542 C C . ASP A 1 194 ? -10.883 6.477 -6.233 1.00 97.50 194 ASP A C 1
ATOM 1544 O O . ASP A 1 194 ? -9.831 6.243 -5.629 1.00 97.50 194 ASP A O 1
ATOM 1548 N N . TRP A 1 195 ? -11.021 6.294 -7.537 1.00 95.69 195 TRP A N 1
ATOM 1549 C CA . TRP A 1 195 ? -9.900 5.969 -8.401 1.00 95.69 195 TRP A CA 1
ATOM 1550 C C . TRP A 1 195 ? -9.899 6.906 -9.597 1.00 95.69 195 TRP A C 1
ATOM 1552 O O . TRP A 1 195 ? -10.931 7.190 -10.205 1.00 95.69 195 TRP A O 1
ATOM 1562 N N . ASN A 1 196 ? -8.709 7.366 -9.936 1.00 93.00 196 ASN A N 1
ATOM 1563 C CA . ASN A 1 196 ? -8.446 8.192 -11.087 1.00 93.00 196 ASN A CA 1
ATOM 1564 C C . ASN A 1 196 ? -7.360 7.525 -11.922 1.00 93.00 196 ASN A C 1
ATOM 1566 O O . ASN A 1 196 ? -6.263 7.283 -11.418 1.00 93.00 196 ASN A O 1
ATOM 1570 N N . ASP A 1 197 ? -7.673 7.236 -13.180 1.00 87.38 197 ASP A N 1
ATOM 1571 C CA . ASP A 1 197 ? -6.707 6.760 -14.163 1.00 87.38 197 ASP A CA 1
ATOM 1572 C C . ASP A 1 197 ? -6.514 7.858 -15.211 1.00 87.38 197 ASP A C 1
ATOM 1574 O O . ASP A 1 197 ? -7.413 8.169 -15.988 1.00 87.38 197 ASP A O 1
ATOM 1578 N N . ASP A 1 198 ? -5.355 8.506 -15.164 1.00 80.81 198 ASP A N 1
ATOM 1579 C CA . ASP A 1 198 ? -5.007 9.666 -15.993 1.00 80.81 198 ASP A CA 1
ATOM 1580 C C . ASP A 1 198 ? -4.140 9.265 -17.204 1.00 80.81 198 ASP A C 1
ATOM 1582 O O . ASP A 1 198 ? -3.580 10.116 -17.898 1.00 80.81 198 ASP A O 1
ATOM 1586 N N . ALA A 1 199 ? -3.997 7.965 -17.480 1.00 77.25 199 ALA A N 1
ATOM 1587 C CA . ALA A 1 199 ? -3.299 7.493 -18.668 1.00 77.25 199 ALA A CA 1
ATOM 1588 C C . ALA A 1 199 ? -4.245 7.399 -19.873 1.00 77.25 199 ALA A C 1
ATOM 1590 O O . ALA A 1 199 ? -5.143 6.566 -19.881 1.00 77.25 199 ALA A O 1
ATOM 1591 N N . GLY A 1 200 ? -4.020 8.218 -20.910 1.00 65.38 200 GLY A N 1
ATOM 1592 C CA . GLY A 1 200 ? -4.567 8.080 -22.275 1.00 65.38 200 GLY A CA 1
ATOM 1593 C C . GLY A 1 200 ? -6.099 7.971 -22.410 1.00 65.38 200 GLY A C 1
ATOM 1594 O O . GLY A 1 200 ? -6.745 8.916 -22.857 1.00 65.38 200 GLY A O 1
ATOM 1595 N N . ASN A 1 201 ? -6.650 6.802 -22.054 1.00 62.31 201 ASN A N 1
ATOM 1596 C CA . ASN A 1 201 ? -8.065 6.408 -22.086 1.00 62.31 201 ASN A CA 1
ATOM 1597 C C . ASN A 1 201 ? -8.610 5.954 -20.709 1.00 62.31 201 ASN A C 1
ATOM 1599 O O . ASN A 1 201 ? -9.609 5.235 -20.663 1.00 62.31 201 ASN A O 1
ATOM 1603 N N . GLY A 1 202 ? -7.937 6.297 -19.610 1.00 67.69 202 GLY A N 1
ATOM 1604 C CA . GLY A 1 202 ? -8.269 5.827 -18.268 1.00 67.69 202 GLY A CA 1
ATOM 1605 C C . GLY A 1 202 ? -9.700 6.154 -17.830 1.00 67.69 202 GLY A C 1
ATOM 1606 O O . GLY A 1 202 ? -10.269 7.194 -18.176 1.00 67.69 202 GLY A O 1
ATOM 1607 N N . GLU A 1 203 ? -10.303 5.236 -17.072 1.00 81.12 203 GLU A N 1
ATOM 1608 C CA . GLU A 1 203 ? -11.620 5.424 -16.467 1.00 81.12 203 GLU A CA 1
ATOM 1609 C C . GLU A 1 203 ? -11.468 5.801 -14.993 1.00 81.12 203 GLU A C 1
ATOM 1611 O O . GLU A 1 203 ? -10.954 5.025 -14.187 1.00 81.12 203 GLU A O 1
ATOM 1616 N N . SER A 1 204 ? -11.986 6.970 -14.626 1.00 92.38 204 SER A N 1
ATOM 1617 C CA . SER A 1 204 ? -12.057 7.424 -13.236 1.00 92.38 204 SER A CA 1
ATOM 1618 C C . SER A 1 204 ? -13.455 7.209 -12.671 1.00 92.38 204 SER A C 1
ATOM 1620 O O . SER A 1 204 ? -14.460 7.296 -13.384 1.00 92.38 204 SER A O 1
ATOM 1622 N N . GLY A 1 205 ? -13.554 6.959 -11.372 1.00 94.38 205 GLY A N 1
ATOM 1623 C CA . GLY A 1 205 ? -14.842 6.718 -10.750 1.00 94.38 205 GLY A CA 1
ATOM 1624 C C . GLY A 1 205 ? -14.796 6.635 -9.239 1.00 94.38 205 GLY A C 1
ATOM 1625 O O . GLY A 1 205 ? -13.756 6.738 -8.597 1.00 94.38 205 GLY A O 1
ATOM 1626 N N . THR A 1 206 ? -15.985 6.456 -8.668 1.00 97.62 206 THR A N 1
ATOM 1627 C CA . THR A 1 206 ? -16.158 6.292 -7.228 1.00 97.62 206 THR A CA 1
ATOM 1628 C C . THR A 1 206 ? -17.028 5.078 -6.937 1.00 97.62 206 THR A C 1
ATOM 1630 O O . THR A 1 206 ? -17.965 4.760 -7.674 1.00 97.62 206 THR A O 1
ATOM 1633 N N . ALA A 1 207 ? -16.730 4.391 -5.841 1.00 97.62 207 ALA A N 1
ATOM 1634 C CA . ALA A 1 207 ? -17.476 3.249 -5.348 1.00 97.62 207 ALA A CA 1
ATOM 1635 C C . ALA A 1 207 ? -17.791 3.430 -3.863 1.00 97.62 207 ALA A C 1
ATOM 1637 O O . ALA A 1 207 ? -16.948 3.824 -3.059 1.00 97.62 207 ALA A O 1
ATOM 1638 N N . ASN A 1 208 ? -19.033 3.104 -3.508 1.00 98.19 208 ASN A N 1
ATOM 1639 C CA . ASN A 1 208 ? -19.523 3.095 -2.138 1.00 98.19 208 ASN A CA 1
ATOM 1640 C C . ASN A 1 208 ? -19.906 1.658 -1.797 1.00 98.19 208 ASN A C 1
ATOM 1642 O O . ASN A 1 208 ? -20.803 1.089 -2.419 1.00 98.19 208 ASN A O 1
ATOM 1646 N N . MET A 1 209 ? -19.225 1.068 -0.822 1.00 98.38 209 MET A N 1
ATOM 1647 C CA . MET A 1 209 ? -19.415 -0.327 -0.442 1.00 98.38 209 MET A CA 1
ATOM 1648 C C . MET A 1 209 ? -19.840 -0.413 1.017 1.00 98.38 209 MET A C 1
ATOM 1650 O O . MET A 1 209 ? -19.233 0.202 1.892 1.00 98.38 209 MET A O 1
ATOM 1654 N N . PHE A 1 210 ? -20.875 -1.208 1.275 1.00 98.06 210 PHE A N 1
ATOM 1655 C CA . PHE A 1 210 ? -21.377 -1.482 2.614 1.00 98.06 210 PHE A CA 1
ATOM 1656 C C . PHE A 1 210 ? -21.329 -2.981 2.869 1.00 98.06 210 PHE A C 1
ATOM 1658 O O . PHE A 1 210 ? -21.758 -3.775 2.033 1.00 98.06 210 PHE A O 1
ATOM 1665 N N . LEU A 1 211 ? -20.846 -3.362 4.045 1.00 98.00 211 LEU A N 1
ATOM 1666 C CA . LEU A 1 211 ? -20.837 -4.742 4.501 1.00 98.00 211 LEU A CA 1
ATOM 1667 C C . LEU A 1 211 ? -21.335 -4.778 5.940 1.00 98.00 211 LEU A C 1
ATOM 1669 O O . LEU A 1 211 ? -20.734 -4.177 6.823 1.00 98.00 211 LEU A O 1
ATOM 1673 N N . GLY A 1 212 ? -22.423 -5.495 6.188 1.00 97.69 212 GLY A N 1
ATOM 1674 C CA . GLY A 1 212 ? -22.961 -5.674 7.528 1.00 97.69 212 GLY A CA 1
ATOM 1675 C C . GLY A 1 212 ? -23.401 -7.107 7.750 1.00 97.69 212 GLY A C 1
ATOM 1676 O O . GLY A 1 212 ? -23.804 -7.794 6.811 1.00 97.69 212 GLY A O 1
ATOM 1677 N N . GLY A 1 213 ? -23.323 -7.559 8.995 1.00 97.44 213 GLY A N 1
ATOM 1678 C CA . GLY A 1 213 ? -23.655 -8.935 9.321 1.00 97.44 213 GLY A CA 1
ATOM 1679 C C . GLY A 1 213 ? -23.730 -9.215 10.812 1.00 97.44 213 GLY A C 1
ATOM 1680 O O . GLY A 1 213 ? -23.490 -8.353 11.659 1.00 97.44 213 GLY A O 1
ATOM 1681 N N . LEU A 1 214 ? -24.090 -10.460 11.104 1.00 97.06 214 LEU A N 1
ATOM 1682 C CA . LEU A 1 214 ? -24.092 -11.051 12.434 1.00 97.06 214 LEU A CA 1
ATOM 1683 C C . LEU A 1 214 ? -23.073 -12.187 12.446 1.00 97.06 214 LEU A C 1
ATOM 1685 O O . LEU A 1 214 ? -23.009 -12.965 11.495 1.00 97.06 214 LEU A O 1
ATOM 1689 N N . ALA A 1 215 ? -22.313 -12.302 13.526 1.00 94.25 215 ALA A N 1
ATOM 1690 C CA . ALA A 1 215 ? -21.474 -13.458 13.795 1.00 94.25 215 ALA A CA 1
ATOM 1691 C C . ALA A 1 215 ? -21.940 -14.110 15.098 1.00 94.25 215 ALA A C 1
ATOM 1693 O O . ALA A 1 215 ? -22.229 -13.423 16.078 1.00 94.25 215 ALA A O 1
ATOM 1694 N N . ALA A 1 216 ? -22.036 -15.437 15.093 1.00 92.69 216 ALA A N 1
ATOM 1695 C CA . ALA A 1 216 ? -22.377 -16.221 16.268 1.00 92.69 216 ALA A CA 1
ATOM 1696 C C . ALA A 1 216 ? -21.445 -17.431 16.360 1.00 92.69 216 ALA A C 1
ATOM 1698 O O . ALA A 1 216 ? -21.295 -18.164 15.382 1.00 92.69 216 ALA A O 1
ATOM 1699 N N . VAL A 1 217 ? -20.835 -17.632 17.526 1.00 86.88 217 VAL A N 1
ATOM 1700 C CA . VAL A 1 217 ? -20.058 -18.831 17.858 1.00 86.88 217 VAL A CA 1
ATOM 1701 C C . VAL A 1 217 ? -20.854 -19.601 18.906 1.00 86.88 217 VAL A C 1
ATOM 1703 O O . VAL A 1 217 ? -21.238 -19.026 19.926 1.00 86.88 217 VAL A O 1
ATOM 1706 N N . TYR A 1 218 ? -21.147 -20.867 18.607 1.00 68.25 218 TYR A N 1
ATOM 1707 C CA . TYR A 1 218 ? -21.910 -21.786 19.455 1.00 68.25 218 TYR A CA 1
ATOM 1708 C C . TYR A 1 218 ? -21.006 -22.863 20.041 1.00 68.25 218 TYR A C 1
ATOM 1710 O O . TYR A 1 218 ? -20.098 -23.316 19.306 1.00 68.25 218 TYR A O 1
#

Organism: NCBI:txid412755

=== Feature glossary ===
A reading guide for the features in this record.

Start from the sequence.

  · Sequence gives the chain of amino acids in standard one-letter code (A=alanine, C=cysteine, …, Y=tyrosine), read N→C. It is the only feature that is directly encoded by the gene; all structural features are derived from the folded form of this sequence.

Fold it, and you get atomic coordinates and the backbone conformation that goes with them.

  · The mmCIF table is the protein's shape written out atom by atom. For each backbone N, Cα, C, and carbonyl O, it records an (x, y, z) coordinate triple in Å plus the residue type, chain letter, and residue number.

  · Backbone dihedral angles. Every residue except chain termini has a φ (preceding-C → N → Cα → C) and a ψ (N → Cα → C → next-N). They are reported in degrees following the IUPAC sign convention. Secondary structure is essentially a statement about which (φ, ψ) basin each residue occupies.

  · DSSP 8-state secondary structure assigns each residue one of H (α-helix), G (3₁₀-helix), I (π-helix), E (extended β-strand), B (isolated β-bridge), T (hydrogen-bonded turn), S (bend), or '-' (coil). The assignment is computed from backbone hydrogen-bond geometry via the Kabsch–Sander algorithm.

  · P-SEA three-state annotation labels each residue as helix, strand, or coil based purely on the geometry of the Cα trace. It serves as a fallback when the full backbone (and thus DSSP) is unavailable.

Summarize the fold with a handful of shape descriptors and a per-residue structural alphabet.

  · Radius of gyration (Rg) is the root-mean-square distance of Cα atoms from their centroid — a single number for overall size and compactness. A globular domain of N residues has Rg ≈ 2.2·N^0.38 Å; an extended or disordered chain has a much larger Rg. The Cα contact count is the number of residue pairs whose Cα atoms are within 8 Å and are more than four positions apart in sequence — a standard proxy for tertiary packing density. The bounding box is the smallest axis-aligned box enclosing all Cα atoms.

  · Foldseek's 3Di representation compresses backbone geometry into a per-residue letter drawn from a learned twenty-state alphabet. It captures the tertiary interaction pattern around each residue — which residues are packed against it in space, regardless of where they are in sequence.

  · Accessible surface area quantifies burial. A residue with SASA near zero is packed into the hydrophobic core; one with SASA >100 Å² sits on the surface. Computed here via the Shrake–Rupley numerical algorithm with a 1.4 Å probe.

Ask how reliable the model is.

  · For AlphaFold models, the B-factor field carries pLDDT — the model's own estimate of local accuracy on a 0–100 scale. Regions with pLDDT<50 should be treated as essentially unmodeled; they often correspond to intrinsically disordered segments.

  · For experimental (PDB) structures, the B-factor (temperature factor) quantifies the positional spread of each atom in the crystal — a combination of thermal vibration and static disorder — in units of Å². High B-factors mark flexible loops or poorly resolved regions; low B-factors mark the rigid, well-ordered core.

  · PAE(i, j) answers: if I align the predicted and true structures on residue i, how far off (in Å) do I expect residue j to be? A block-diagonal PAE matrix with low values on the blocks and high values off-diagonal is the signature of a multi-domain protein with confidently predicted domains but uncertain inter-domain orientation.

Place it in context: what it resembles, what it is annotated as, and how it looks.

  · Structural nearest neighbors (via Foldseek easy-search vs the PDB). Reported per hit: target PDB id, E-value, and alignment TM-score. A TM-score above ~0.5 is the conventional threshold for 'same fold'.

  · Functional annotations link the protein to curated databases. InterPro entries identify conserved domains and families by matching the sequence against member-database signatures (Pfam, PROSITE, CDD, …). Gene Ontology (GO) terms describe molecular function, biological process, and cellular component in a controlled vocabulary. CATH places the structure in a hierarchical fold classification (Class/Architecture/Topology/Homologous-superfamily). The organism is the source species.

  · Plot images: a contact map (which residues are close in 3D, as an N×N binary image), a Ramachandran scatter (backbone torsion angles, revealing secondary-structure composition at a glance), and — for AlphaFold structures — a PAE heatmap (pairwise prediction confidence).

  · Structure images are PyMOL renders from six orthogonal camera directions. Cartoon representation draws helices as coils and strands as arrows; sticks shows the backbone as bonds; surface shows the solvent-excluded envelope. Rainbow coloring maps sequence position to hue (blue→red, N→C); chain coloring assigns a distinct color per polypeptide.